Protein AF-0000000069368978 (afdb_homodimer)

pLDDT: mean 76.11, std 20.62, range [32.5, 97.75]

Sequence (232 aa):
MLWSPALLLAFLALASQKASSLDMRKISVTKQRGTSVVITCDLDLNVNYIHWYRYREGEALQRLLYYYIPTSAVTMDSGFNSRKYHASGNTATNCKVELKNLEESDSGVYYCAAWDMLWSPALLLAFLALASQKASSLDMRKISVTKQRGTSVVITCDLDLNVNYIHWYRYREGEALQRLLYYYIPTSAVTMDSGFNSRKYHASGNTATNCKVELKNLEESDSGVYYCAAWD

Foldseek 3Di:
DPPPPPPPPPPPVPPPPPPFPWPWDKDFDPDDAQAKDKFWAADPDFAQKKWKWFDDPPDDIDTQWMAGQVVRDIDGDPPHDCVAWPWDDNGNRGIMIMGGRDDPVNGGIMTMTGTD/DPPPPPPPPPPPVPPPPPPFPFPWDWDFDPDDAQAKDKFWAADPDFAQKKWKWFDDPPDDIDTQWMAGQVVRDIDGDPPHDCVAWPWDDNGNRGIMIMGGRDDPVNGGIMTMTGTD

Structure (mmCIF, N/CA/C/O backbone):
data_AF-0000000069368978-model_v1
#
loop_
_entity.id
_entity.type
_entity.pdbx_description
1 polymer 'Ig-like domain-containing protein'
#
loop_
_atom_site.group_PDB
_atom_site.id
_atom_site.type_symbol
_atom_site.label_atom_id
_atom_site.label_alt_id
_atom_site.label_comp_id
_atom_site.label_asym_id
_atom_site.label_entity_id
_atom_site.label_seq_id
_atom_site.pdbx_PDB_ins_code
_atom_site.Cartn_x
_atom_site.Cartn_y
_atom_site.Cartn_z
_atom_site.occupancy
_atom_site.B_iso_or_equiv
_atom_site.auth_seq_id
_atom_site.auth_comp_id
_atom_site.auth_asym_id
_atom_site.auth_atom_id
_atom_site.pdbx_PDB_model_num
ATOM 1 N N . MET A 1 1 ? 47.688 -35.688 -17.844 1 42.5 1 MET A N 1
ATOM 2 C CA . MET A 1 1 ? 47 -34.406 -17.891 1 42.5 1 MET A CA 1
ATOM 3 C C . MET A 1 1 ? 45.719 -34.438 -17.094 1 42.5 1 MET A C 1
ATOM 5 O O . MET A 1 1 ? 44.781 -35.188 -17.406 1 42.5 1 MET A O 1
ATOM 9 N N . LEU A 1 2 ? 45.844 -34.406 -15.711 1 44.06 2 LEU A N 1
ATOM 10 C CA . LEU A 1 2 ? 44.875 -34.438 -14.633 1 44.06 2 LEU A CA 1
ATOM 11 C C . LEU A 1 2 ? 43.844 -33.312 -14.789 1 44.06 2 LEU A C 1
ATOM 13 O O . LEU A 1 2 ? 44.219 -32.125 -14.805 1 44.06 2 LEU A O 1
ATOM 17 N N . TRP A 1 3 ? 42.90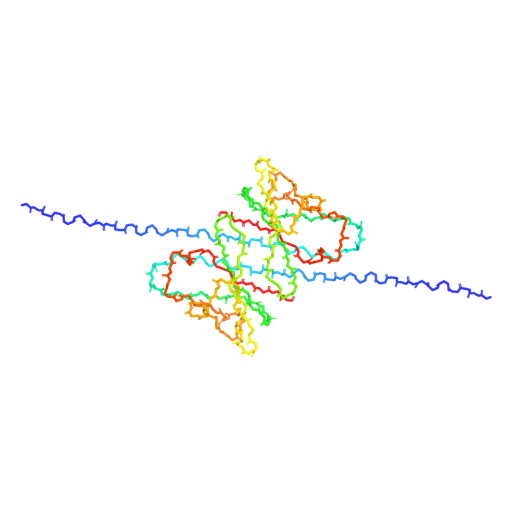6 -33.5 -15.688 1 48.31 3 TRP A N 1
ATOM 18 C CA . TRP A 1 3 ? 41.75 -32.625 -15.922 1 48.31 3 TRP A CA 1
ATOM 19 C C . TRP A 1 3 ? 41 -32.375 -14.625 1 48.31 3 TRP A C 1
ATOM 21 O O . TRP A 1 3 ? 40.406 -33.281 -14.062 1 48.31 3 TRP A O 1
ATOM 31 N N . SER A 1 4 ? 41.469 -31.531 -13.727 1 49.78 4 SER A N 1
ATOM 32 C CA . SER A 1 4 ? 40.781 -31.125 -12.516 1 49.78 4 SER A CA 1
ATOM 33 C C . SER A 1 4 ? 39.406 -30.516 -12.844 1 49.78 4 SER A C 1
ATOM 35 O O . SER A 1 4 ? 39.312 -29.578 -13.641 1 49.78 4 SER A O 1
ATOM 37 N N . PRO A 1 5 ? 38.344 -31.328 -12.82 1 48.56 5 PRO A N 1
ATOM 38 C CA . PRO A 1 5 ? 37.031 -30.703 -12.977 1 48.56 5 PRO A CA 1
ATOM 39 C C . PRO A 1 5 ? 36.812 -29.531 -12.016 1 48.56 5 PRO A C 1
ATOM 41 O O . PRO A 1 5 ? 37.062 -29.672 -10.805 1 48.56 5 PRO A O 1
ATOM 44 N N . ALA A 1 6 ? 37.156 -28.297 -12.469 1 48.81 6 ALA A N 1
ATOM 45 C CA . ALA A 1 6 ? 36.75 -27.094 -11.75 1 48.81 6 ALA A CA 1
ATOM 46 C C . ALA A 1 6 ? 35.281 -27.141 -11.336 1 48.81 6 ALA A C 1
ATOM 48 O O . ALA A 1 6 ? 34.406 -27.25 -12.188 1 48.81 6 ALA A O 1
ATOM 49 N N . LEU A 1 7 ? 35.062 -27.781 -10.211 1 41.12 7 LEU A N 1
ATOM 50 C CA . LEU A 1 7 ? 33.75 -27.672 -9.594 1 41.12 7 LEU A CA 1
ATOM 51 C C . LEU A 1 7 ? 33.281 -26.219 -9.547 1 41.12 7 LEU A C 1
ATOM 53 O O . LEU A 1 7 ? 33.906 -25.391 -8.859 1 41.12 7 LEU A O 1
ATOM 57 N N . LEU A 1 8 ? 32.812 -25.766 -10.695 1 44.31 8 LEU A N 1
ATOM 58 C CA . LEU A 1 8 ? 32.125 -24.484 -10.68 1 44.31 8 LEU A CA 1
ATOM 59 C C . LEU A 1 8 ? 31.078 -24.453 -9.578 1 44.31 8 LEU A C 1
ATOM 61 O O . LEU A 1 8 ? 30.062 -25.141 -9.656 1 44.31 8 LEU A O 1
ATOM 65 N N . LEU A 1 9 ? 31.5 -24.203 -8.344 1 38.84 9 LEU A N 1
ATOM 66 C CA . LEU A 1 9 ? 30.594 -23.906 -7.246 1 38.84 9 LEU A CA 1
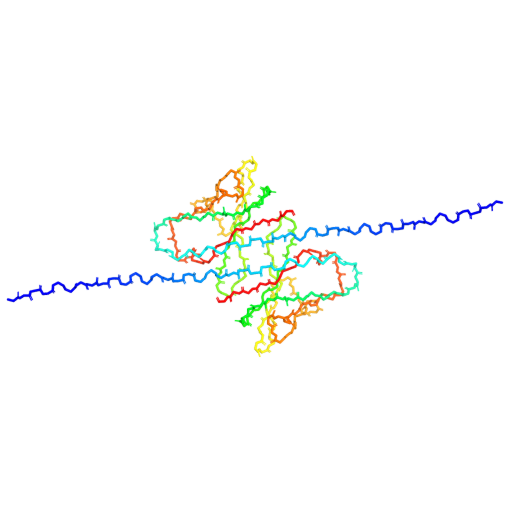ATOM 67 C C . LEU A 1 9 ? 29.656 -22.75 -7.613 1 38.84 9 LEU A C 1
ATOM 69 O O . LEU A 1 9 ? 30.125 -21.625 -7.812 1 38.84 9 LEU A O 1
ATOM 73 N N . ALA A 1 10 ? 28.625 -23.062 -8.359 1 41.59 10 ALA A N 1
ATOM 74 C CA . ALA A 1 10 ? 27.562 -22.078 -8.492 1 41.59 10 ALA A CA 1
ATOM 75 C C . ALA A 1 10 ? 27.109 -21.562 -7.129 1 41.59 10 ALA A C 1
ATOM 77 O O . ALA A 1 10 ? 26.578 -22.312 -6.312 1 41.59 10 ALA A O 1
ATOM 78 N N . PHE A 1 11 ? 27.859 -20.625 -6.547 1 36.97 11 PHE A N 1
ATOM 79 C CA . PHE A 1 11 ? 27.391 -19.859 -5.391 1 36.97 11 PHE A CA 1
ATOM 80 C C . PHE A 1 11 ? 26 -19.297 -5.633 1 36.97 11 PHE A C 1
ATOM 82 O O . PHE A 1 11 ? 25.812 -18.391 -6.445 1 36.97 11 PHE A O 1
ATOM 89 N N . LEU A 1 12 ? 25.016 -20.141 -5.59 1 33.34 12 LEU A N 1
ATOM 90 C CA . LEU A 1 12 ? 23.688 -19.562 -5.434 1 33.34 12 LEU A CA 1
ATOM 91 C C . LEU A 1 12 ? 23.656 -18.547 -4.289 1 33.34 12 LEU A C 1
ATOM 93 O O . LEU A 1 12 ? 23.828 -18.922 -3.127 1 33.34 12 LEU A O 1
ATOM 97 N N . ALA A 1 13 ? 24.266 -17.375 -4.547 1 36.19 13 ALA A N 1
ATOM 98 C CA . ALA A 1 13 ? 24.062 -16.266 -3.615 1 36.19 13 ALA A CA 1
ATOM 99 C C . ALA A 1 13 ? 22.641 -16.297 -3.045 1 36.19 13 ALA A C 1
ATOM 101 O O . ALA A 1 13 ? 21.672 -16.203 -3.791 1 36.19 13 ALA A O 1
ATOM 102 N N . LEU A 1 14 ? 22.359 -17.094 -2.041 1 36.34 14 LEU A N 1
ATOM 103 C CA . LEU A 1 14 ? 21.188 -16.859 -1.19 1 36.34 14 LEU A CA 1
ATOM 104 C C . LEU A 1 14 ? 20.922 -15.367 -1.03 1 36.34 14 LEU A C 1
ATOM 106 O O . LEU A 1 14 ? 21.672 -14.664 -0.359 1 36.34 14 LEU A O 1
ATOM 110 N N . ALA A 1 15 ? 20.5 -14.758 -2.111 1 35.25 15 ALA A N 1
ATOM 111 C CA . ALA A 1 15 ? 20.016 -13.398 -1.902 1 35.25 15 ALA A CA 1
ATOM 112 C C . ALA A 1 15 ? 19.281 -13.273 -0.569 1 35.25 15 ALA A C 1
ATOM 114 O O . ALA A 1 15 ? 18.328 -14.016 -0.307 1 35.25 15 ALA A O 1
ATOM 115 N N . SER A 1 16 ? 19.906 -13.078 0.509 1 33.94 16 SER A N 1
ATOM 116 C CA . SER A 1 16 ? 19.312 -12.57 1.741 1 33.94 16 SER A CA 1
ATOM 117 C C . SER A 1 16 ? 18.172 -11.586 1.445 1 33.94 16 SER A C 1
ATOM 119 O O . SER A 1 16 ? 18.422 -10.461 1.004 1 33.94 16 SER A O 1
ATOM 121 N N . GLN A 1 17 ? 17.094 -12.039 0.938 1 32.5 17 GLN A N 1
ATOM 122 C CA . GLN A 1 17 ? 15.969 -11.141 0.72 1 32.5 17 GLN A CA 1
ATOM 123 C C . GLN A 1 17 ? 15.625 -10.367 1.99 1 32.5 17 GLN A C 1
ATOM 125 O O . GLN A 1 17 ? 15.281 -10.969 3.014 1 32.5 17 GLN A O 1
ATOM 130 N N . LYS A 1 18 ? 16.328 -9.344 2.336 1 34.75 18 LYS A N 1
ATOM 131 C CA . LYS A 1 18 ? 15.836 -8.445 3.375 1 34.75 18 LYS A CA 1
ATOM 132 C C . LYS A 1 18 ? 14.328 -8.219 3.232 1 34.75 18 LYS A C 1
ATOM 134 O O . LYS A 1 18 ? 13.836 -7.977 2.131 1 34.75 18 LYS A O 1
ATOM 139 N N . ALA A 1 19 ? 13.555 -8.938 4.012 1 37.69 19 ALA A N 1
ATOM 140 C CA . ALA A 1 19 ? 12.125 -8.656 4.148 1 37.69 19 ALA A CA 1
ATOM 141 C C . ALA A 1 19 ? 11.867 -7.164 4.289 1 37.69 19 ALA A C 1
ATOM 143 O O . ALA A 1 19 ? 12.398 -6.516 5.195 1 37.69 19 ALA A O 1
ATOM 144 N N . SER A 1 20 ? 11.852 -6.473 3.205 1 43.5 20 SER A N 1
ATOM 145 C CA . SER A 1 20 ? 11.508 -5.055 3.312 1 43.5 20 SER A CA 1
ATOM 146 C C . SER A 1 20 ? 10.18 -4.859 4.039 1 43.5 20 SER A C 1
ATOM 148 O O . SER A 1 20 ? 9.188 -5.5 3.703 1 43.5 20 SER A O 1
ATOM 150 N N . SER A 1 21 ? 10.281 -4.73 5.336 1 45.28 21 SER A N 1
ATOM 151 C CA . SER A 1 21 ? 9.109 -4.496 6.176 1 45.28 21 SER A CA 1
ATOM 152 C C . SER A 1 21 ? 8.398 -3.203 5.789 1 45.28 21 SER A C 1
ATOM 154 O O . SER A 1 21 ? 9.039 -2.168 5.605 1 45.28 21 SER A O 1
ATOM 156 N N . LEU A 1 22 ? 7.422 -3.457 4.898 1 50.56 22 LEU A N 1
ATOM 157 C CA . LEU A 1 22 ? 6.492 -2.34 4.773 1 50.56 22 LEU A CA 1
ATOM 158 C C . LEU A 1 22 ? 5.812 -2.045 6.105 1 50.56 22 LEU A C 1
ATOM 160 O O . LEU A 1 22 ? 5.207 -2.934 6.707 1 50.56 22 LEU A O 1
ATOM 164 N N . ASP A 1 23 ? 6.367 -1.146 6.859 1 50.56 23 ASP A N 1
ATOM 165 C CA . ASP A 1 23 ? 5.652 -0.712 8.055 1 50.56 23 ASP A CA 1
ATOM 166 C C . ASP A 1 23 ? 4.645 0.383 7.727 1 50.56 23 ASP A C 1
ATOM 168 O O . ASP A 1 23 ? 4.996 1.402 7.129 1 50.56 23 ASP A O 1
ATOM 172 N N . MET A 1 24 ? 3.445 -0.179 7.441 1 54.34 24 MET A N 1
ATOM 173 C CA . MET A 1 24 ? 2.428 0.843 7.219 1 54.34 24 MET A CA 1
ATOM 174 C C . MET A 1 24 ? 1.726 1.207 8.523 1 54.34 24 MET A C 1
ATOM 176 O O . MET A 1 24 ? 1.348 0.326 9.297 1 54.34 24 MET A O 1
ATOM 180 N N . ARG A 1 25 ? 2.062 2.32 9.078 1 48.75 25 ARG A N 1
ATOM 181 C CA . ARG A 1 25 ? 1.314 2.801 10.234 1 48.75 25 ARG A CA 1
ATOM 182 C C . ARG A 1 25 ? 0.1 3.615 9.797 1 48.75 25 ARG A C 1
ATOM 184 O O . ARG A 1 25 ? 0.195 4.449 8.898 1 48.75 25 ARG A O 1
ATOM 191 N N . LYS A 1 26 ? -1.123 2.932 10.203 1 55.44 26 LYS A N 1
ATOM 192 C CA . LYS A 1 26 ? -2.443 3.479 9.906 1 55.44 26 LYS A CA 1
ATOM 193 C C . LYS A 1 26 ? -2.691 4.77 10.688 1 55.44 26 LYS A C 1
ATOM 195 O O . LYS A 1 26 ? -2.408 4.844 11.883 1 55.44 26 LYS A O 1
ATOM 200 N N . ILE A 1 27 ? -2.766 5.984 10.031 1 47.31 27 ILE A N 1
ATOM 201 C CA . ILE A 1 27 ? -3.334 7.156 10.695 1 47.31 27 ILE A CA 1
ATOM 202 C C . ILE A 1 27 ? -4.609 7.586 9.977 1 47.31 27 ILE A C 1
ATOM 204 O O . ILE A 1 27 ? -4.617 7.742 8.75 1 47.31 27 ILE A O 1
ATOM 208 N N . SER A 1 28 ? -5.781 7.344 10.586 1 51.84 28 SER A N 1
ATOM 209 C CA . SER A 1 28 ? -7.055 7.73 9.977 1 51.84 28 SER A CA 1
ATOM 210 C C . SER A 1 28 ? -7.324 9.219 10.164 1 51.84 28 SER A C 1
ATOM 212 O O . SER A 1 28 ? -6.973 9.797 11.195 1 51.84 28 SER A O 1
ATOM 214 N N . VAL A 1 29 ? -7.457 10.016 9.133 1 53.41 29 VAL A N 1
ATOM 215 C CA . VAL A 1 29 ? -7.809 11.43 9.164 1 53.41 29 VAL A CA 1
ATOM 216 C C . VAL A 1 29 ? -9.312 11.594 8.945 1 53.41 29 VAL A C 1
ATOM 218 O O . VAL A 1 29 ? -9.859 11.109 7.949 1 53.41 29 VAL A O 1
ATOM 221 N N . THR A 1 30 ? -10.195 11.617 9.906 1 54.06 30 THR A N 1
ATOM 222 C CA . THR A 1 30 ? -11.602 11.992 9.773 1 54.06 30 THR A CA 1
ATOM 223 C C . THR A 1 30 ? -11.82 13.43 10.234 1 54.06 30 THR A C 1
ATOM 225 O O . THR A 1 30 ? -11.797 13.711 11.438 1 54.06 30 THR A O 1
ATOM 228 N N . LYS A 1 31 ? -11.109 14.43 9.727 1 60.09 31 LYS A N 1
ATOM 229 C CA . LYS A 1 31 ? -11.383 15.727 10.344 1 60.09 31 LYS A CA 1
ATOM 230 C C . LYS A 1 31 ? -12.344 16.547 9.492 1 60.09 31 LYS A C 1
ATOM 232 O O . LYS A 1 31 ? -12.641 16.172 8.352 1 60.09 31 LYS A O 1
ATOM 237 N N . GLN A 1 32 ? -12.789 17.625 10.148 1 64.5 32 GLN A N 1
ATOM 238 C CA . GLN A 1 32 ? -13.766 18.625 9.719 1 64.5 32 GLN A CA 1
ATOM 239 C C . GLN A 1 32 ? -13.242 19.438 8.539 1 64.5 32 GLN A C 1
ATOM 241 O O . GLN A 1 32 ? -12.047 19.719 8.453 1 64.5 32 GLN A O 1
ATOM 246 N N . ARG A 1 33 ? -14.086 19.719 7.512 1 72.88 33 ARG A N 1
ATOM 247 C CA . ARG A 1 33 ? -13.812 20.531 6.336 1 72.88 33 ARG A CA 1
ATOM 248 C C . ARG A 1 33 ? -13.172 21.859 6.73 1 72.88 33 ARG A C 1
ATOM 250 O O . ARG A 1 33 ? -13.562 22.469 7.73 1 72.88 33 ARG A O 1
ATOM 257 N N . GLY A 1 34 ? -12.219 22.438 6.02 1 74.88 34 GLY A N 1
ATOM 258 C CA . GLY A 1 34 ? -11.625 23.766 6.172 1 74.88 34 GLY A CA 1
ATOM 259 C C . GLY A 1 34 ? -10.469 23.797 7.156 1 74.88 34 GLY A C 1
ATOM 260 O O . GLY A 1 34 ? -9.75 24.781 7.25 1 74.88 34 GLY A O 1
ATOM 261 N N . THR A 1 35 ? -10.258 22.719 7.785 1 82.62 35 THR A N 1
ATOM 262 C CA . THR A 1 35 ? -9.172 22.656 8.75 1 82.62 35 THR A CA 1
ATOM 263 C C . THR A 1 35 ? -7.965 21.922 8.156 1 82.62 35 THR A C 1
ATOM 265 O O . THR A 1 35 ? -8.016 21.438 7.023 1 82.62 35 THR A O 1
ATOM 268 N N . SER A 1 36 ? -6.832 22.156 8.836 1 86.38 36 SER A N 1
ATOM 269 C CA . SER A 1 36 ? -5.617 21.438 8.461 1 86.38 36 SER A CA 1
ATOM 270 C C . SER A 1 36 ? -5.262 20.391 9.5 1 86.38 36 SER A C 1
ATOM 272 O O . SER A 1 36 ? -5.582 20.531 10.68 1 86.38 36 SER A O 1
ATOM 274 N N . VAL A 1 37 ? -4.656 19.344 8.938 1 86.94 37 VAL A N 1
ATOM 275 C CA . VAL A 1 37 ? -4.227 18.297 9.852 1 86.94 37 VAL A CA 1
ATOM 276 C C . VAL A 1 37 ? -2.789 17.891 9.531 1 86.94 37 VAL A C 1
ATOM 278 O O . VAL A 1 37 ? -2.346 18 8.383 1 86.94 37 VAL A O 1
ATOM 281 N N . VAL A 1 38 ? -2.111 17.469 10.594 1 86.69 38 VAL A N 1
ATOM 282 C CA . VAL A 1 38 ? -0.753 16.969 10.445 1 86.69 38 VAL A CA 1
ATOM 283 C C . VAL A 1 38 ? -0.698 15.5 10.891 1 86.69 38 VAL A C 1
ATOM 285 O O . VAL A 1 38 ? -1.2 15.148 11.961 1 86.69 38 VAL A O 1
ATOM 288 N N . ILE A 1 39 ? -0.164 14.703 10.016 1 84.5 39 ILE A N 1
ATOM 289 C CA . ILE A 1 39 ? 0.02 13.281 10.297 1 84.5 39 ILE A CA 1
ATOM 290 C C . ILE A 1 39 ? 1.508 12.969 10.43 1 84.5 39 ILE A C 1
ATOM 292 O O . ILE A 1 39 ? 2.305 13.32 9.562 1 84.5 39 ILE A O 1
ATOM 296 N N . THR A 1 40 ? 1.911 12.32 11.484 1 83.5 40 THR A N 1
ATOM 297 C CA . THR A 1 40 ? 3.318 12.039 11.75 1 83.5 40 THR A CA 1
ATOM 298 C C . THR A 1 40 ? 3.637 10.57 11.477 1 83.5 40 THR A C 1
ATOM 300 O O . THR A 1 40 ? 2.834 9.688 11.781 1 83.5 40 THR A O 1
ATOM 303 N N . CYS A 1 41 ? 4.762 10.453 10.812 1 79.25 41 CYS A N 1
ATOM 304 C CA . CYS A 1 41 ? 5.293 9.125 10.547 1 79.25 41 CYS A CA 1
ATOM 305 C C . CYS A 1 41 ? 6.293 8.711 11.625 1 79.25 41 CYS A C 1
ATOM 307 O O . CYS A 1 41 ? 7.176 9.492 11.984 1 79.25 41 CYS A O 1
ATOM 309 N N . ASP A 1 42 ? 6.113 7.586 12.18 1 75.5 42 ASP A N 1
ATOM 310 C CA . ASP A 1 42 ? 7.043 7.062 13.172 1 75.5 42 ASP A CA 1
ATOM 311 C C . ASP A 1 42 ? 7.59 5.703 12.75 1 75.5 42 ASP A C 1
ATOM 313 O O . ASP A 1 42 ? 7.113 4.664 13.211 1 75.5 42 ASP A O 1
ATOM 317 N N . LEU A 1 43 ? 8.422 5.832 11.758 1 74.81 43 LEU A N 1
ATOM 318 C CA . LEU A 1 43 ? 9.078 4.602 11.336 1 74.81 43 LEU A CA 1
ATOM 319 C C . LEU A 1 43 ? 10.5 4.527 11.898 1 74.81 43 LEU A C 1
ATOM 321 O O . LEU A 1 43 ? 11.273 5.477 11.773 1 74.81 43 LEU A O 1
ATOM 325 N N . ASP A 1 44 ? 10.742 3.557 12.664 1 74.75 44 ASP A N 1
ATOM 326 C CA . ASP A 1 44 ? 12.078 3.361 13.219 1 74.75 44 ASP A CA 1
ATOM 327 C C . ASP A 1 44 ? 12.992 2.645 12.219 1 74.75 44 ASP A C 1
ATOM 329 O O . ASP A 1 44 ? 13.43 1.521 12.469 1 74.75 44 ASP A O 1
ATOM 333 N N . LEU A 1 45 ? 13.141 3.211 11.047 1 74.06 45 LEU A N 1
ATOM 334 C CA . LEU A 1 45 ? 13.977 2.693 9.969 1 74.06 45 LEU A CA 1
ATOM 335 C C . LEU A 1 45 ? 14.906 3.775 9.438 1 74.06 45 LEU A C 1
ATOM 337 O O . LEU A 1 45 ? 14.586 4.965 9.492 1 74.06 45 LEU A O 1
ATOM 341 N N . ASN A 1 46 ? 16.125 3.361 9.195 1 79.44 46 ASN A N 1
ATOM 342 C CA . ASN A 1 46 ? 17.031 4.246 8.477 1 79.44 46 ASN A CA 1
ATOM 343 C C . ASN A 1 46 ? 16.812 4.172 6.965 1 79.44 46 ASN A C 1
ATOM 345 O O . ASN A 1 46 ? 17.375 3.303 6.293 1 79.44 46 ASN A O 1
ATOM 349 N N . VAL A 1 47 ? 15.945 4.922 6.418 1 82.81 47 VAL A N 1
ATOM 350 C CA . VAL A 1 47 ? 15.555 4.906 5.016 1 82.81 47 VAL A CA 1
ATOM 351 C C . VAL A 1 47 ? 15.672 6.312 4.43 1 82.81 47 VAL A C 1
ATOM 353 O O . VAL A 1 47 ? 15.68 7.301 5.172 1 82.81 47 VAL A O 1
ATOM 356 N N . ASN A 1 48 ? 15.836 6.387 3.158 1 88.69 48 ASN A N 1
ATOM 357 C CA . ASN A 1 48 ? 15.977 7.672 2.48 1 88.69 48 ASN A CA 1
ATOM 358 C C . ASN A 1 48 ? 14.633 8.188 1.974 1 88.69 48 ASN A C 1
ATOM 360 O O . ASN A 1 48 ? 14.461 9.383 1.754 1 88.69 48 ASN A O 1
ATOM 364 N N . TYR A 1 49 ? 13.711 7.195 1.748 1 89.56 49 TYR A N 1
ATOM 365 C CA . TYR A 1 49 ? 12.43 7.578 1.154 1 89.56 49 TYR A CA 1
ATOM 366 C C . TYR A 1 49 ? 11.273 7.227 2.078 1 89.56 49 TYR A C 1
ATOM 368 O O . TYR A 1 49 ? 11.266 6.156 2.695 1 89.56 49 TYR A O 1
ATOM 376 N N . ILE A 1 50 ? 10.375 8.188 2.17 1 88.5 50 ILE A N 1
ATOM 377 C CA . ILE A 1 50 ? 9.078 7.914 2.781 1 88.5 50 ILE A CA 1
ATOM 378 C C . ILE A 1 50 ? 7.973 8.086 1.745 1 88.5 50 ILE A C 1
ATOM 380 O O . ILE A 1 50 ? 7.941 9.086 1.022 1 88.5 50 ILE A O 1
ATOM 384 N N . HIS A 1 51 ? 7.129 7.113 1.682 1 90.38 51 HIS A N 1
ATOM 385 C CA . HIS A 1 51 ? 5.969 7.16 0.799 1 90.38 51 HIS A CA 1
ATOM 386 C C . HIS A 1 51 ? 4.68 7.328 1.595 1 90.38 51 HIS A C 1
ATOM 388 O O . HIS A 1 51 ? 4.453 6.617 2.576 1 90.38 51 HIS A O 1
ATOM 394 N N . TRP A 1 52 ? 3.898 8.336 1.182 1 90.81 52 TRP A N 1
ATOM 395 C CA . TRP A 1 52 ? 2.619 8.57 1.844 1 90.81 52 TRP A CA 1
ATOM 396 C C . TRP A 1 52 ? 1.462 8.062 0.989 1 90.81 52 TRP A C 1
ATOM 398 O O . TRP A 1 52 ? 1.363 8.398 -0.193 1 90.81 52 TRP A O 1
ATOM 408 N N . TYR A 1 53 ? 0.627 7.246 1.69 1 91.12 53 TYR A N 1
ATOM 409 C CA . TYR A 1 53 ? -0.499 6.625 1.002 1 91.12 53 TYR A CA 1
ATOM 410 C C . TYR A 1 53 ? -1.818 7 1.664 1 91.12 53 TYR A C 1
ATOM 412 O O . TYR A 1 53 ? -1.853 7.324 2.854 1 91.12 53 TYR A O 1
ATOM 420 N N . ARG A 1 54 ? -2.807 6.949 0.846 1 90.25 54 ARG A N 1
ATOM 421 C CA . ARG A 1 54 ? -4.176 7.066 1.336 1 90.25 54 ARG A CA 1
ATOM 422 C C . ARG A 1 54 ? -5.008 5.852 0.942 1 90.25 54 ARG A C 1
ATOM 424 O O . ARG A 1 54 ? -4.902 5.359 -0.183 1 90.25 54 ARG A O 1
ATOM 431 N N . TYR A 1 55 ? -5.75 5.395 1.932 1 86.75 55 TYR A N 1
ATOM 432 C CA . TYR A 1 55 ? -6.676 4.297 1.668 1 86.75 55 TYR A CA 1
ATOM 433 C C . TYR A 1 55 ? -8.117 4.742 1.874 1 86.75 55 TYR A C 1
ATOM 435 O O . TYR A 1 55 ? -8.438 5.383 2.877 1 86.75 55 TYR A O 1
ATOM 443 N N . ARG A 1 56 ? -8.922 4.461 0.877 1 86.31 56 ARG A N 1
ATOM 444 C CA . ARG A 1 56 ? -10.375 4.555 0.986 1 86.31 56 ARG A CA 1
ATOM 445 C C . ARG A 1 56 ? -11.023 3.191 0.779 1 86.31 56 ARG A C 1
ATOM 447 O O . ARG A 1 56 ? -10.594 2.41 -0.07 1 86.31 56 ARG A O 1
ATOM 454 N N . GLU A 1 57 ? -12.047 3.002 1.512 1 81.5 57 GLU A N 1
ATOM 455 C CA . GLU A 1 57 ? -12.727 1.711 1.44 1 81.5 57 GLU A CA 1
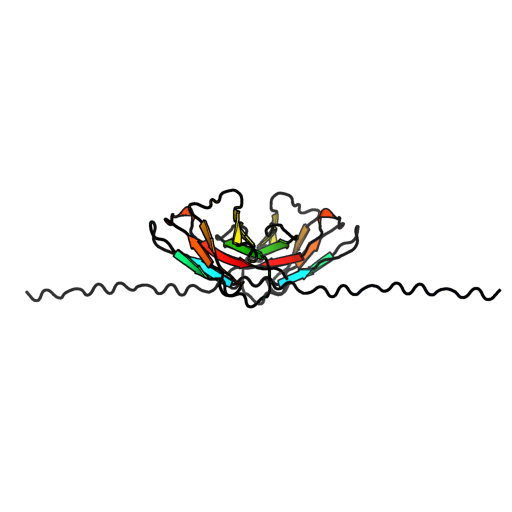ATOM 456 C C . GLU A 1 57 ? -13.062 1.344 -0.001 1 81.5 57 GLU A C 1
ATOM 458 O O . GLU A 1 57 ? -13.586 2.172 -0.753 1 81.5 57 GLU A O 1
ATOM 463 N N . GLY A 1 58 ? -12.664 0.119 -0.368 1 81.69 58 GLY A N 1
ATOM 464 C CA . GLY A 1 58 ? -12.977 -0.392 -1.692 1 81.69 58 GLY A CA 1
ATOM 465 C C . GLY A 1 58 ? -11.953 -0.006 -2.742 1 81.69 58 GLY A C 1
ATOM 466 O O . GLY A 1 58 ? -12 -0.499 -3.871 1 81.69 58 GLY A O 1
ATOM 467 N N . GLU A 1 59 ? -11.055 0.856 -2.412 1 89.62 59 GLU A N 1
ATOM 468 C CA . GLU A 1 59 ? -10.055 1.322 -3.371 1 89.62 59 GLU A CA 1
ATOM 469 C C . GLU A 1 59 ? -8.672 0.772 -3.039 1 89.62 59 GLU A C 1
ATOM 471 O O . GLU A 1 59 ? -8.43 0.328 -1.915 1 89.62 59 GLU A O 1
ATOM 476 N N . ALA A 1 60 ? -7.938 0.815 -4.051 1 92.5 60 ALA A N 1
ATOM 477 C CA . ALA A 1 60 ? -6.539 0.457 -3.826 1 92.5 60 ALA A CA 1
ATOM 478 C C . ALA A 1 60 ? -5.797 1.578 -3.105 1 92.5 60 ALA A C 1
ATOM 480 O O . ALA A 1 60 ? -6.219 2.736 -3.145 1 92.5 60 ALA A O 1
ATOM 481 N N . LEU A 1 61 ? -4.727 1.212 -2.432 1 90.5 61 LEU A N 1
ATOM 482 C CA . LEU A 1 61 ? -3.855 2.225 -1.848 1 90.5 61 LEU A CA 1
ATOM 483 C C . LEU A 1 61 ? -3.367 3.201 -2.914 1 90.5 61 LEU A C 1
ATOM 485 O O . LEU A 1 61 ? -2.906 2.783 -3.979 1 90.5 61 LEU A O 1
ATOM 489 N N . GLN A 1 62 ? -3.549 4.434 -2.588 1 93.06 62 GLN A N 1
ATOM 490 C CA . GLN A 1 62 ? -3.102 5.488 -3.49 1 93.06 62 GLN A CA 1
ATOM 491 C C . GLN A 1 62 ? -1.939 6.273 -2.885 1 93.06 62 GLN A C 1
ATOM 493 O O . GLN A 1 62 ? -2.035 6.766 -1.758 1 93.06 62 GLN A O 1
ATOM 498 N N . ARG A 1 63 ? -0.922 6.328 -3.627 1 94.88 63 ARG A N 1
ATOM 499 C CA . ARG A 1 63 ? 0.166 7.164 -3.125 1 94.88 63 ARG A CA 1
ATOM 500 C C . ARG A 1 63 ? -0.108 8.641 -3.389 1 94.88 63 ARG A C 1
ATOM 502 O O . ARG A 1 63 ? -0.485 9.016 -4.5 1 94.88 63 ARG A O 1
ATOM 509 N N . LEU A 1 64 ? 0.065 9.469 -2.418 1 95.56 64 LEU A N 1
ATOM 510 C CA . LEU A 1 64 ? -0.04 10.922 -2.559 1 95.56 64 LEU A CA 1
ATOM 511 C C . LEU A 1 64 ? 1.271 11.516 -3.062 1 95.56 64 LEU A C 1
ATOM 513 O O . LEU A 1 64 ? 1.283 12.258 -4.047 1 95.56 64 LEU A O 1
ATOM 517 N N . LEU A 1 65 ? 2.322 11.117 -2.416 1 96.56 65 LEU A N 1
ATOM 518 C CA . LEU A 1 65 ? 3.648 11.68 -2.633 1 96.56 65 LEU A CA 1
ATOM 519 C C . LEU A 1 65 ? 4.727 10.781 -2.039 1 96.56 65 LEU A C 1
ATOM 521 O O . LEU A 1 65 ? 4.426 9.867 -1.273 1 96.56 65 LEU A O 1
ATOM 525 N N . TYR A 1 66 ? 5.887 10.969 -2.473 1 94.56 66 TYR A N 1
ATOM 526 C CA . TYR A 1 66 ? 7.02 10.414 -1.738 1 94.56 66 TYR A CA 1
ATOM 527 C C . TYR A 1 66 ? 8.062 11.492 -1.448 1 94.56 66 TYR A C 1
ATOM 529 O O . TYR A 1 66 ? 8.133 12.5 -2.152 1 94.56 66 TYR A O 1
ATOM 537 N N . TYR A 1 67 ? 8.664 11.32 -0.309 1 94.12 67 TYR A N 1
ATOM 538 C CA . TYR A 1 67 ? 9.547 12.297 0.328 1 94.12 67 TYR A CA 1
ATOM 539 C C . TYR A 1 67 ? 10.961 11.75 0.448 1 94.12 67 TYR A C 1
ATOM 541 O O . TYR A 1 67 ? 11.18 10.68 1.019 1 94.12 67 TYR A O 1
ATOM 549 N N . TYR A 1 68 ? 11.922 12.5 -0.183 1 95.81 68 TYR A N 1
ATOM 550 C CA . TYR A 1 68 ? 13.336 12.156 -0.094 1 95.81 68 TYR A CA 1
ATOM 551 C C . TYR A 1 68 ? 14.008 12.906 1.053 1 95.81 68 TYR A C 1
ATOM 553 O O . TYR A 1 68 ? 14.289 14.102 0.943 1 95.81 68 TYR A O 1
ATOM 561 N N . ILE A 1 69 ? 14.344 1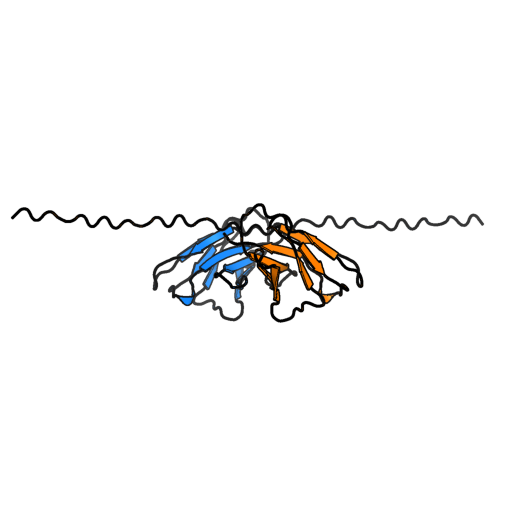2.242 2.107 1 93.12 69 ILE A N 1
ATOM 562 C CA . ILE A 1 69 ? 14.727 12.805 3.4 1 93.12 69 ILE A CA 1
ATOM 563 C C . ILE A 1 69 ? 16.031 13.578 3.266 1 93.12 69 ILE A C 1
ATOM 565 O O . ILE A 1 69 ? 16.141 14.727 3.717 1 93.12 69 ILE A O 1
ATOM 569 N N . PRO A 1 70 ? 17.062 13.039 2.621 1 94.56 70 PRO A N 1
ATOM 570 C CA . PRO A 1 70 ? 18.375 13.703 2.607 1 94.56 70 PRO A CA 1
ATOM 571 C C . PRO A 1 70 ? 18.312 15.109 2.023 1 94.56 70 PRO A C 1
ATOM 573 O O . PRO A 1 70 ? 19.047 16 2.482 1 94.56 70 PRO A O 1
ATOM 576 N N . THR A 1 71 ? 17.469 15.422 1.015 1 96.12 71 THR A N 1
ATOM 577 C CA . THR A 1 71 ? 17.422 16.734 0.379 1 96.12 71 THR A CA 1
ATOM 578 C C . THR A 1 71 ? 16.094 17.422 0.664 1 96.12 71 THR A C 1
ATOM 580 O O . THR A 1 71 ? 15.852 18.531 0.171 1 96.12 71 THR A O 1
ATOM 583 N N . SER A 1 72 ? 15.195 16.75 1.341 1 95.56 72 SER A N 1
ATOM 584 C CA . SER A 1 72 ? 13.867 17.266 1.64 1 95.56 72 SER A CA 1
ATOM 585 C C . SER A 1 72 ? 13.07 17.531 0.363 1 95.56 72 SER A C 1
ATOM 587 O O . SER A 1 72 ? 12.336 18.5 0.272 1 95.56 72 SER A O 1
ATOM 589 N N . ALA A 1 73 ? 13.312 16.703 -0.652 1 96.62 73 ALA A N 1
ATOM 590 C CA . ALA A 1 73 ? 12.602 16.828 -1.923 1 96.62 73 ALA A CA 1
ATOM 591 C C . ALA A 1 73 ? 11.273 16.062 -1.885 1 96.62 73 ALA A C 1
ATOM 593 O O . ALA A 1 73 ? 11.211 14.938 -1.392 1 96.62 73 ALA A O 1
ATOM 594 N N . VAL A 1 74 ? 10.211 16.719 -2.398 1 97.12 74 VAL A N 1
ATOM 595 C CA . VAL A 1 74 ? 8.883 16.109 -2.451 1 97.12 74 VAL A CA 1
ATOM 596 C C . VAL A 1 74 ? 8.477 15.875 -3.904 1 97.12 74 VAL A C 1
ATOM 598 O O . VAL A 1 74 ? 8.633 16.766 -4.75 1 97.12 74 VAL A O 1
ATOM 601 N N . THR A 1 75 ? 8.055 14.688 -4.215 1 97.19 75 THR A N 1
ATOM 602 C CA . THR A 1 75 ? 7.457 14.383 -5.508 1 97.19 75 THR A CA 1
ATOM 603 C C . THR A 1 75 ? 5.988 13.992 -5.352 1 97.19 75 THR A C 1
ATOM 605 O O . THR A 1 75 ? 5.668 13.016 -4.676 1 97.19 75 THR A O 1
ATOM 608 N N . MET A 1 76 ? 5.137 14.758 -6.035 1 97.75 76 MET A N 1
ATOM 609 C CA . MET A 1 76 ? 3.699 14.516 -5.961 1 97.75 76 MET A CA 1
ATOM 610 C C . MET A 1 76 ? 3.262 13.516 -7.023 1 97.75 76 MET A C 1
ATOM 612 O O . MET A 1 76 ? 3.746 13.547 -8.156 1 97.75 76 MET A O 1
ATOM 616 N N . ASP A 1 77 ? 2.361 12.609 -6.629 1 96.69 77 ASP A N 1
ATOM 617 C CA . ASP A 1 77 ? 1.766 11.742 -7.641 1 96.69 77 ASP A CA 1
ATOM 618 C C . ASP A 1 77 ? 0.594 12.43 -8.336 1 96.69 77 ASP A C 1
ATOM 620 O O . ASP A 1 77 ? 0.086 13.445 -7.852 1 96.69 77 ASP A O 1
ATOM 624 N N . SER A 1 78 ? 0.212 11.812 -9.477 1 94 78 SER A N 1
ATOM 625 C CA . SER A 1 78 ? -0.879 12.391 -10.25 1 94 78 SER A CA 1
ATOM 626 C C . SER A 1 78 ? -2.148 12.516 -9.414 1 94 78 SER A C 1
ATOM 628 O O . SER A 1 78 ? -2.477 11.617 -8.641 1 94 78 SER A O 1
ATOM 630 N N . GLY A 1 79 ? -2.828 13.648 -9.516 1 93.75 79 GLY A N 1
ATOM 631 C CA . GLY A 1 79 ? -4.082 13.867 -8.812 1 93.75 79 GLY A CA 1
ATOM 632 C C . GLY A 1 79 ? -3.912 14.609 -7.504 1 93.75 79 GLY A C 1
ATOM 633 O O . GLY A 1 79 ? -4.895 15.008 -6.875 1 93.75 79 GLY A O 1
ATOM 634 N N . PHE A 1 80 ? -2.623 14.781 -7.172 1 96.06 80 PHE A N 1
ATOM 635 C CA . PHE A 1 80 ? -2.336 15.484 -5.93 1 96.06 80 PHE A CA 1
ATOM 636 C C . PHE A 1 80 ? -1.409 16.672 -6.18 1 96.06 80 PHE A C 1
ATOM 638 O O . PHE A 1 80 ? -0.718 16.719 -7.199 1 96.06 80 PHE A O 1
ATOM 645 N N . ASN A 1 81 ? -1.515 17.609 -5.203 1 95.25 81 ASN A N 1
ATOM 646 C CA . ASN A 1 81 ? -0.674 18.781 -5.406 1 95.25 81 ASN A CA 1
ATOM 647 C C . ASN A 1 81 ? -0.104 19.297 -4.09 1 95.25 81 ASN A C 1
ATOM 649 O O . ASN A 1 81 ? -0.636 19 -3.018 1 95.25 81 ASN A O 1
ATOM 653 N N . SER A 1 82 ? 0.966 20.078 -4.309 1 94.44 82 SER A N 1
ATOM 654 C CA . SER A 1 82 ? 1.748 20.5 -3.15 1 94.44 82 SER A CA 1
ATOM 655 C C . SER A 1 82 ? 1.066 21.641 -2.41 1 94.44 82 SER A C 1
ATOM 657 O O . SER A 1 82 ? 1.497 22.031 -1.321 1 94.44 82 SER A O 1
ATOM 659 N N . ARG A 1 83 ? 0.054 22.281 -2.969 1 93.12 83 ARG A N 1
ATOM 660 C CA . ARG A 1 83 ? -0.67 23.312 -2.248 1 93.12 83 ARG A CA 1
ATOM 661 C C . ARG A 1 83 ? -1.483 22.734 -1.101 1 93.12 83 ARG A C 1
ATOM 663 O O . ARG A 1 83 ? -1.68 23.375 -0.072 1 93.12 83 ARG A O 1
ATOM 670 N N . LYS A 1 84 ? -1.913 21.594 -1.326 1 94.62 84 LYS A N 1
ATOM 671 C CA . LYS A 1 84 ? -2.789 20.938 -0.354 1 94.62 84 LYS A CA 1
ATOM 672 C C . LYS A 1 84 ? -2.004 19.984 0.542 1 94.62 84 LYS A C 1
ATOM 674 O O . LYS A 1 84 ? -2.236 19.938 1.751 1 94.62 84 LYS A O 1
ATOM 679 N N . TYR A 1 85 ? -1.084 19.203 -0.104 1 95.25 85 TYR A N 1
ATOM 680 C CA . TYR A 1 85 ? -0.332 18.188 0.621 1 95.25 85 TYR A CA 1
ATOM 681 C C . TYR A 1 85 ? 1.138 18.578 0.738 1 95.25 85 TYR A C 1
ATOM 683 O O . TYR A 1 85 ? 1.812 18.797 -0.272 1 95.25 85 TYR A O 1
ATOM 691 N N . HIS A 1 86 ? 1.611 18.594 2.057 1 95.06 86 HIS A N 1
ATOM 692 C CA . HIS A 1 86 ? 2.977 19.016 2.326 1 95.06 86 HIS A CA 1
ATOM 693 C C . HIS A 1 86 ? 3.705 18.031 3.223 1 95.06 86 HIS A C 1
ATOM 695 O O . HIS A 1 86 ? 3.264 17.75 4.34 1 95.06 86 HIS A O 1
ATOM 701 N N . ALA A 1 87 ? 4.777 17.5 2.65 1 95 87 ALA A N 1
ATOM 702 C CA . ALA A 1 87 ? 5.582 16.609 3.477 1 95 87 ALA A CA 1
ATOM 703 C C . ALA A 1 87 ? 6.84 17.312 3.982 1 95 87 ALA A C 1
ATOM 705 O O . ALA A 1 87 ? 7.406 18.156 3.289 1 95 87 ALA A O 1
ATOM 706 N N . SER A 1 88 ? 7.148 17.062 5.184 1 93.94 88 SER A N 1
ATOM 707 C CA . SER A 1 88 ? 8.352 17.609 5.793 1 93.94 88 SER A CA 1
ATOM 708 C C . SER A 1 88 ? 8.914 16.672 6.863 1 93.94 88 SER A C 1
ATOM 710 O O . SER A 1 88 ? 8.227 15.75 7.301 1 93.94 88 SER A O 1
ATOM 712 N N . GLY A 1 89 ? 10.227 16.875 7.219 1 92.12 89 GLY A N 1
ATOM 713 C CA . GLY A 1 89 ? 10.906 16.094 8.242 1 92.12 89 GLY A CA 1
ATOM 714 C C . GLY A 1 89 ? 12.375 15.883 7.953 1 92.12 89 GLY A C 1
ATOM 715 O O . GLY A 1 89 ? 12.844 16.141 6.836 1 92.12 89 GLY A O 1
ATOM 716 N N . ASN A 1 90 ? 13 15.406 9 1 89.19 90 ASN A N 1
ATOM 717 C CA . ASN A 1 90 ? 14.438 15.25 8.859 1 89.19 90 ASN A CA 1
ATOM 718 C C . ASN A 1 90 ? 14.859 13.789 8.961 1 89.19 90 ASN A C 1
ATOM 720 O O . ASN A 1 90 ? 15.961 13.422 8.531 1 89.19 90 ASN A O 1
ATOM 724 N N . THR A 1 91 ? 14.008 13 9.578 1 83.81 91 THR A N 1
ATOM 725 C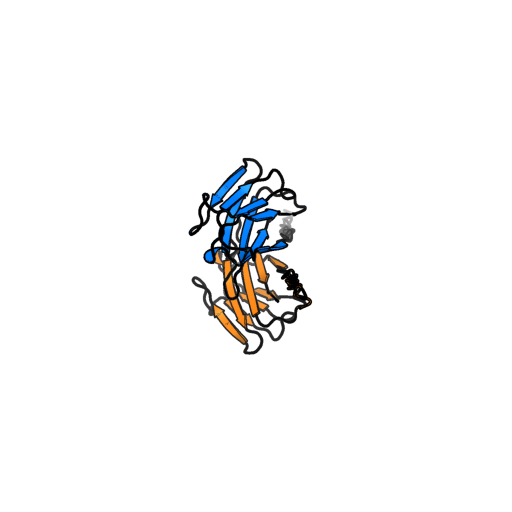 CA . THR A 1 91 ? 14.234 11.562 9.688 1 83.81 91 THR A CA 1
ATOM 726 C C . THR A 1 91 ? 12.93 10.789 9.492 1 83.81 91 THR A C 1
ATOM 728 O O . THR A 1 91 ? 11.844 11.383 9.508 1 83.81 91 THR A O 1
ATOM 731 N N . ALA A 1 92 ? 13.094 9.477 9.297 1 78.56 92 ALA A N 1
ATOM 732 C CA . ALA A 1 92 ? 11.914 8.641 9.117 1 78.56 92 ALA A CA 1
ATOM 733 C C . ALA A 1 92 ? 11.055 8.617 10.383 1 78.56 92 ALA A C 1
ATOM 735 O O . ALA A 1 92 ? 9.859 8.32 10.32 1 78.56 92 ALA A O 1
ATOM 736 N N . THR A 1 93 ? 11.68 8.93 11.555 1 79.19 93 THR A N 1
ATOM 737 C CA . THR A 1 93 ? 10.938 8.922 12.812 1 79.19 93 THR A CA 1
ATOM 738 C C . THR A 1 93 ? 10.305 10.289 13.078 1 79.19 93 THR A C 1
ATOM 740 O O . THR A 1 93 ? 9.578 10.461 14.055 1 79.19 93 THR A O 1
ATOM 743 N N . ASN A 1 94 ? 10.586 11.258 12.203 1 82.25 94 ASN A N 1
ATOM 744 C CA . ASN A 1 94 ? 10.055 12.602 12.414 1 82.25 94 ASN A CA 1
ATOM 745 C C . ASN A 1 94 ? 9.477 13.188 11.125 1 82.25 94 ASN A C 1
ATOM 747 O O . ASN A 1 94 ? 9.453 14.406 10.953 1 82.25 94 ASN A O 1
ATOM 751 N N . CYS A 1 95 ? 9.148 12.352 10.242 1 87.94 95 CYS A N 1
ATOM 752 C CA . CYS A 1 95 ? 8.523 12.844 9.016 1 87.94 95 CYS A CA 1
ATOM 753 C C . CYS A 1 95 ? 7.023 13.016 9.211 1 87.94 95 CYS A C 1
ATOM 755 O O . CYS A 1 95 ? 6.406 12.289 9.992 1 87.94 95 CYS A O 1
ATOM 757 N N . LYS A 1 96 ? 6.488 14.008 8.539 1 89.31 96 LYS A N 1
ATOM 758 C CA . LYS A 1 96 ? 5.059 14.297 8.633 1 89.31 96 LYS A CA 1
ATOM 759 C C . LYS A 1 96 ? 4.496 14.742 7.289 1 89.31 96 LYS A C 1
ATOM 761 O O . LYS A 1 96 ? 5.242 15.18 6.414 1 89.31 96 LYS A O 1
ATOM 766 N N . VAL A 1 97 ? 3.211 14.625 7.18 1 91.5 97 VAL A N 1
ATOM 767 C CA . VAL A 1 97 ? 2.492 15.203 6.047 1 91.5 97 VAL A CA 1
ATOM 768 C C . VAL A 1 97 ? 1.355 16.094 6.555 1 91.5 97 VAL A C 1
ATOM 770 O O . VAL A 1 97 ? 0.671 15.742 7.52 1 91.5 97 VAL A O 1
ATOM 773 N N . GLU A 1 98 ? 1.327 17.234 6 1 91.38 98 GLU A N 1
ATOM 774 C CA . GLU A 1 98 ? 0.256 18.172 6.309 1 91.38 98 GLU A CA 1
ATOM 775 C C . GLU A 1 98 ? -0.765 18.25 5.18 1 91.38 98 GLU A C 1
ATOM 777 O O . GLU A 1 98 ? -0.396 18.375 4.008 1 91.38 98 GLU A O 1
ATOM 782 N N . LEU A 1 99 ? -2 18.094 5.555 1 92.31 99 LEU A N 1
ATOM 783 C CA . LEU A 1 99 ? -3.117 18.312 4.648 1 92.31 99 LEU A CA 1
ATOM 784 C C . LEU A 1 99 ? -3.785 19.656 4.941 1 92.31 99 LEU A C 1
ATOM 786 O O . LEU A 1 99 ? -4.375 19.844 6.008 1 92.31 99 LEU A O 1
ATOM 790 N N . LYS A 1 100 ? -3.705 20.484 4.004 1 91.94 100 LYS A N 1
ATOM 791 C CA . LYS A 1 100 ? -4.262 21.828 4.207 1 91.94 100 LYS A CA 1
ATOM 792 C C . LYS A 1 100 ? -5.664 21.938 3.615 1 91.94 100 LYS A C 1
ATOM 794 O O . LYS A 1 100 ? -5.988 21.234 2.645 1 91.94 100 LYS A O 1
ATOM 799 N N . ASN A 1 101 ? -6.5 22.797 4.25 1 89.75 101 ASN A N 1
ATOM 800 C CA . ASN A 1 101 ? -7.836 23.094 3.75 1 89.75 101 ASN A CA 1
ATOM 801 C C . ASN A 1 101 ? -8.602 21.828 3.391 1 89.75 101 ASN A C 1
ATOM 803 O O . ASN A 1 101 ? -9.062 21.672 2.258 1 89.75 101 ASN A O 1
ATOM 807 N N . LEU A 1 102 ? -8.82 21.016 4.363 1 87.69 102 LEU A N 1
ATOM 808 C CA . LEU A 1 102 ? -9.406 19.688 4.199 1 87.69 102 LEU A CA 1
ATOM 809 C C . LEU A 1 102 ? -10.758 19.781 3.498 1 87.69 102 LEU A C 1
ATOM 811 O O . LEU A 1 102 ? -11.555 20.672 3.791 1 87.69 102 LEU A O 1
ATOM 815 N N . GLU A 1 103 ? -10.914 18.969 2.484 1 89.12 103 GLU A N 1
ATOM 816 C CA . GLU A 1 103 ? -12.172 18.734 1.784 1 89.12 103 GLU A CA 1
ATOM 817 C C . GLU A 1 103 ? -12.617 17.281 1.937 1 89.12 103 GLU A C 1
ATOM 819 O O . GLU A 1 103 ? -11.859 16.438 2.434 1 89.12 103 GLU A O 1
ATOM 824 N N . GLU A 1 104 ? -13.875 17.016 1.541 1 85.31 104 GLU A N 1
ATOM 825 C CA . GLU A 1 104 ? -14.398 15.656 1.604 1 85.31 104 GLU A CA 1
ATOM 826 C C . GLU A 1 104 ? -13.531 14.695 0.798 1 85.31 104 GLU A C 1
ATOM 828 O O . GLU A 1 104 ? -13.383 13.531 1.171 1 85.31 104 GLU A O 1
ATOM 833 N N . SER A 1 105 ? -12.922 15.227 -0.256 1 87.38 105 SER A N 1
ATOM 834 C CA . SER A 1 105 ? -12.102 14.391 -1.132 1 87.38 105 SER A CA 1
ATOM 835 C C . SER A 1 105 ? -10.812 13.969 -0.442 1 87.38 105 SER A C 1
ATOM 837 O O . SER A 1 105 ? -10.125 13.062 -0.914 1 87.38 105 SER A O 1
ATOM 839 N N . ASP A 1 106 ? -10.531 14.562 0.724 1 88.5 106 ASP A N 1
ATOM 840 C CA . ASP A 1 106 ? -9.305 14.242 1.441 1 88.5 106 ASP A CA 1
ATOM 841 C C . ASP A 1 106 ? -9.539 13.125 2.461 1 88.5 106 ASP A C 1
ATOM 843 O O . ASP A 1 106 ? -8.594 12.672 3.113 1 88.5 106 ASP A O 1
ATOM 847 N N . SER A 1 107 ? -10.75 12.695 2.611 1 83.75 107 SER A N 1
ATOM 848 C CA . SER A 1 107 ? -11.094 11.695 3.617 1 83.75 107 SER A CA 1
ATOM 849 C C . SER A 1 107 ? -10.445 10.352 3.299 1 83.75 107 SER A C 1
ATOM 851 O O . SER A 1 107 ? -10.289 9.984 2.131 1 83.75 107 SER A O 1
ATOM 853 N N . GLY A 1 108 ? -9.992 9.688 4.418 1 84.25 108 GLY A N 1
ATOM 854 C CA . GLY A 1 108 ? -9.383 8.375 4.297 1 84.25 108 GLY A CA 1
ATOM 855 C C . GLY A 1 108 ? -8.43 8.047 5.426 1 84.25 108 GLY A C 1
ATOM 856 O O . GLY A 1 108 ? -8.281 8.828 6.371 1 84.25 108 GLY A O 1
ATOM 857 N N . VAL A 1 109 ? -7.867 6.848 5.332 1 83.94 109 VAL A N 1
ATOM 858 C CA . VAL A 1 109 ? -6.797 6.43 6.234 1 83.94 109 VAL A CA 1
ATOM 859 C C . VAL A 1 109 ? -5.441 6.621 5.551 1 83.94 109 VAL A C 1
ATOM 861 O O . VAL A 1 109 ? -5.246 6.18 4.414 1 83.94 109 VAL A O 1
ATOM 864 N N . TYR A 1 110 ? -4.57 7.266 6.254 1 85 110 TYR A N 1
ATOM 865 C CA . TYR A 1 110 ? -3.281 7.582 5.652 1 85 110 TYR A CA 1
ATOM 866 C C . TYR A 1 110 ? -2.172 6.734 6.266 1 85 110 TYR A C 1
ATOM 868 O O . TYR A 1 110 ? -2.191 6.449 7.465 1 85 110 TYR A O 1
ATOM 876 N N . TYR A 1 111 ? -1.244 6.398 5.387 1 84.25 111 TYR A N 1
ATOM 877 C CA . TYR A 1 111 ? -0.121 5.559 5.785 1 84.25 111 TYR A CA 1
ATOM 878 C C . TYR A 1 111 ? 1.199 6.148 5.305 1 84.25 111 TYR A C 1
ATOM 880 O O . TYR A 1 111 ? 1.255 6.777 4.246 1 84.25 111 TYR A O 1
ATOM 888 N N . CYS A 1 112 ? 2.168 5.945 6.117 1 85.81 112 CYS A N 1
ATOM 889 C CA . CYS A 1 112 ? 3.527 6.121 5.617 1 85.81 112 CYS A CA 1
ATOM 890 C C . CYS A 1 112 ? 4.219 4.773 5.434 1 85.81 112 CYS A C 1
ATOM 892 O O . CYS A 1 112 ? 3.943 3.824 6.168 1 85.81 112 CYS A O 1
ATOM 894 N N . ALA A 1 113 ? 4.98 4.734 4.414 1 84.12 113 ALA A N 1
ATOM 895 C CA . ALA A 1 113 ? 5.672 3.484 4.094 1 84.12 113 ALA A CA 1
ATOM 896 C C . ALA A 1 113 ? 7.105 3.748 3.643 1 84.12 113 ALA A C 1
ATOM 898 O O . ALA A 1 113 ? 7.391 4.781 3.035 1 84.12 113 ALA A O 1
ATOM 899 N N . ALA A 1 114 ? 7.961 2.77 4.012 1 83.06 114 ALA A N 1
ATOM 900 C CA . ALA A 1 114 ? 9.344 2.795 3.551 1 83.06 114 ALA A CA 1
ATOM 901 C C . ALA A 1 114 ? 9.859 1.384 3.279 1 83.06 114 ALA A C 1
ATOM 903 O O . ALA A 1 114 ? 9.359 0.413 3.854 1 83.06 114 ALA A O 1
ATOM 904 N N . TRP A 1 115 ? 10.695 1.382 2.32 1 78.06 115 TRP A N 1
ATOM 905 C CA . TRP A 1 115 ? 11.32 0.112 1.961 1 78.06 115 TRP A CA 1
ATOM 906 C C . TRP A 1 115 ? 12.836 0.191 2.094 1 78.06 115 TRP A C 1
ATOM 908 O O . TRP A 1 115 ? 13.445 1.21 1.754 1 78.06 115 TRP A O 1
ATOM 918 N N . ASP A 1 116 ? 13.438 -0.649 2.945 1 68.62 116 ASP A N 1
ATOM 919 C CA . ASP A 1 116 ? 14.883 -0.688 3.156 1 68.62 116 ASP A CA 1
ATOM 920 C C . ASP A 1 116 ? 15.594 -1.342 1.973 1 68.62 116 ASP A C 1
ATOM 922 O O . ASP A 1 116 ? 15 -2.146 1.253 1 68.62 116 ASP A O 1
ATOM 926 N N . MET B 1 1 ? -39.688 29.156 37.281 1 41.53 1 MET B N 1
ATOM 927 C CA . MET B 1 1 ? -39.5 28.438 36 1 41.53 1 MET B CA 1
ATOM 928 C C . MET B 1 1 ? -38.031 28.094 35.812 1 41.53 1 MET B C 1
ATOM 930 O O . MET B 1 1 ? -37.188 29 35.656 1 41.53 1 MET B O 1
ATOM 934 N N . LEU B 1 2 ? -37.5 27.125 36.625 1 44.03 2 LEU B N 1
ATOM 935 C CA . LEU B 1 2 ? -36.156 26.531 36.719 1 44.03 2 LEU B CA 1
ATOM 936 C C . LEU B 1 2 ? -35.719 26.016 35.344 1 44.03 2 LEU B C 1
ATOM 938 O O . LEU B 1 2 ? -36.375 25.172 34.75 1 44.03 2 LEU B O 1
ATOM 942 N N . TRP B 1 3 ? -35.25 26.938 34.5 1 47.5 3 TRP B N 1
ATOM 943 C CA . TRP B 1 3 ? -34.625 26.672 33.219 1 47.5 3 TRP B CA 1
ATOM 944 C C . TRP B 1 3 ? -33.5 25.672 33.375 1 47.5 3 TRP B C 1
ATOM 946 O O . TRP B 1 3 ? -32.469 25.969 34 1 47.5 3 TRP B O 1
ATOM 956 N N . SER B 1 4 ? -33.75 24.375 33.469 1 50.91 4 SER B N 1
ATOM 957 C CA . SER B 1 4 ? -32.75 23.312 33.5 1 50.91 4 SER B CA 1
ATOM 958 C C . SER B 1 4 ? -31.859 23.391 32.25 1 50.91 4 SER B C 1
ATOM 960 O O . SER B 1 4 ? -32.375 23.359 31.125 1 50.91 4 SER B O 1
ATOM 962 N N . PRO B 1 5 ? -30.719 24.078 32.375 1 51.56 5 PRO B N 1
ATOM 963 C CA . PRO B 1 5 ? -29.797 24 31.234 1 51.56 5 PRO B CA 1
ATOM 964 C C . PRO B 1 5 ? -29.531 22.578 30.781 1 51.56 5 PRO B C 1
ATOM 966 O O . PRO B 1 5 ? -29.25 21.703 31.609 1 51.56 5 PRO B O 1
ATOM 969 N N . ALA B 1 6 ? -30.266 22.109 29.766 1 49.78 6 ALA B N 1
ATOM 970 C CA . ALA B 1 6 ? -29.953 20.859 29.062 1 49.78 6 ALA B CA 1
ATOM 971 C C . ALA B 1 6 ? -28.484 20.797 28.656 1 49.78 6 ALA B C 1
ATOM 973 O O . ALA B 1 6 ? -28.016 21.641 27.891 1 49.78 6 ALA B O 1
ATOM 974 N N . LEU B 1 7 ? -27.688 20.406 29.625 1 42.25 7 LEU B N 1
ATOM 975 C CA . LEU B 1 7 ? -26.312 20.047 29.266 1 42.25 7 LEU B CA 1
ATOM 976 C C . LEU B 1 7 ? -26.281 19.109 28.062 1 42.25 7 LEU B C 1
ATOM 978 O O . LEU B 1 7 ? -26.734 17.969 28.141 1 42.25 7 LEU B O 1
ATOM 982 N N . LEU B 1 8 ? -26.516 19.703 26.891 1 42.78 8 LEU B N 1
ATOM 983 C CA . LEU B 1 8 ? -26.234 18.922 25.688 1 42.78 8 LEU B CA 1
ATOM 984 C C . LEU B 1 8 ? -24.828 18.312 25.766 1 42.78 8 LEU B C 1
ATOM 986 O O . LEU B 1 8 ? -23.828 19.031 25.703 1 42.78 8 LEU B O 1
ATOM 990 N N . LEU B 1 9 ? -24.719 17.219 26.484 1 39.66 9 LEU B N 1
ATOM 991 C CA . LEU B 1 9 ? -23.5 16.406 26.438 1 39.66 9 LEU B CA 1
ATOM 992 C C . LEU B 1 9 ? -23.141 16.047 25 1 39.66 9 LEU B C 1
ATOM 994 O O . LEU B 1 9 ? -23.875 15.32 24.344 1 39.66 9 LEU B O 1
ATOM 998 N N . ALA B 1 10 ? -22.5 16.953 24.297 1 39.66 10 ALA B N 1
ATOM 999 C CA . ALA B 1 10 ? -21.859 16.562 23.047 1 39.66 10 ALA B CA 1
ATOM 1000 C C . ALA B 1 10 ? -20.953 15.344 23.25 1 39.66 10 ALA B C 1
ATOM 1002 O O . ALA B 1 10 ? -19.953 15.422 23.953 1 39.66 10 ALA B O 1
ATOM 1003 N N . PHE B 1 11 ? -21.547 14.125 23.203 1 39.12 11 PHE B N 1
ATOM 1004 C CA . PHE B 1 11 ? -20.766 12.891 23.141 1 39.12 11 PHE B CA 1
ATOM 1005 C C . PHE B 1 11 ? -19.781 12.945 21.984 1 39.12 11 PHE B C 1
ATOM 1007 O O . PHE B 1 11 ? -20.156 12.922 20.812 1 39.12 11 PHE B O 1
ATOM 1014 N N . LEU B 1 12 ? -18.734 13.773 22.156 1 35.06 12 LEU B N 1
ATOM 1015 C CA . LEU B 1 12 ? -17.625 13.523 21.25 1 35.06 12 LEU B CA 1
ATOM 1016 C C . LEU B 1 12 ? -17.344 12.023 21.125 1 35.06 12 LEU B C 1
ATOM 1018 O O . LEU B 1 12 ? -16.953 11.391 22.109 1 35.06 12 LEU B O 1
ATOM 1022 N N . ALA B 1 13 ? -18.266 11.305 20.438 1 35.72 13 ALA B N 1
ATOM 1023 C CA . ALA B 1 13 ? -17.938 9.93 20.062 1 35.72 13 ALA B CA 1
ATOM 1024 C C . ALA B 1 13 ? -16.453 9.781 19.766 1 35.72 13 ALA B C 1
ATOM 1026 O O . ALA B 1 13 ? -15.93 10.391 18.828 1 35.72 13 ALA B O 1
ATOM 1027 N N . LEU B 1 14 ? -15.578 9.695 20.766 1 37.41 14 LEU B N 1
ATOM 1028 C CA . LEU B 1 14 ? -14.242 9.141 20.562 1 37.41 14 LEU B CA 1
ATOM 1029 C C . LEU B 1 14 ? -14.281 8.016 19.531 1 37.41 14 LEU B C 1
ATOM 1031 O O . LEU B 1 14 ? -14.789 6.922 19.812 1 37.41 14 LEU B O 1
ATOM 1035 N N . ALA B 1 15 ? -14.602 8.391 18.312 1 34.16 15 ALA B N 1
ATOM 1036 C CA . ALA B 1 15 ? -14.383 7.367 17.281 1 34.16 15 ALA B CA 1
ATOM 1037 C C . ALA B 1 15 ? -13.148 6.523 17.609 1 34.16 15 ALA B C 1
ATOM 1039 O O . ALA B 1 15 ? -12.055 7.059 17.781 1 34.16 15 ALA B O 1
ATOM 1040 N N . SER B 1 16 ? -13.281 5.488 18.375 1 34.97 16 SER B N 1
ATOM 1041 C CA . SER B 1 16 ? -12.289 4.414 18.422 1 34.97 16 SER B CA 1
ATOM 1042 C C . SER B 1 16 ? -11.68 4.172 17.047 1 34.97 16 SER B C 1
ATOM 1044 O O . SER B 1 16 ? -12.328 3.617 16.156 1 34.97 16 SER B O 1
ATOM 1046 N N . GLN B 1 17 ? -10.953 5.07 16.531 1 32.78 17 GLN B N 1
ATOM 1047 C CA . GLN B 1 17 ? -10.266 4.785 15.266 1 32.78 17 GLN B CA 1
ATOM 1048 C C . GLN B 1 17 ? -9.578 3.424 15.312 1 32.78 17 GLN B C 1
ATOM 1050 O O . GLN B 1 17 ? -8.68 3.203 16.125 1 32.78 17 GLN B O 1
ATOM 1055 N N . LYS B 1 18 ? -10.297 2.354 15.195 1 34.28 18 LYS B N 1
ATOM 1056 C CA . LYS B 1 18 ? -9.625 1.074 14.984 1 34.28 18 LYS B CA 1
ATOM 1057 C C . LYS B 1 18 ? -8.438 1.23 14.047 1 34.28 18 LYS B C 1
ATOM 1059 O O . LYS B 1 18 ? -8.539 1.883 13 1 34.28 18 LYS B O 1
ATOM 1064 N N . ALA B 1 19 ? -7.254 1.308 14.57 1 37.06 19 ALA B N 1
ATOM 1065 C CA . ALA B 1 19 ? -6.02 1.222 13.797 1 37.06 19 ALA B CA 1
ATOM 1066 C C . ALA B 1 19 ? -6.09 0.094 12.773 1 37.06 19 ALA B C 1
ATOM 1068 O O . ALA B 1 19 ? -6.328 -1.062 13.125 1 37.06 19 ALA B O 1
ATOM 1069 N N . SER B 1 20 ? -6.758 0.329 11.688 1 41.75 20 SER B N 1
ATOM 1070 C CA . SER B 1 20 ? -6.727 -0.699 10.648 1 41.75 20 SER B CA 1
ATOM 1071 C C . SER B 1 20 ? -5.293 -1.11 10.32 1 41.75 20 SER B C 1
ATOM 1073 O O . SER B 1 20 ? -4.43 -0.256 10.117 1 41.75 20 SER B O 1
ATOM 1075 N N . SER B 1 21 ? -4.805 -2.088 11.039 1 44 21 SER B N 1
ATOM 1076 C CA . SER B 1 21 ? -3.471 -2.629 10.805 1 44 21 SER B CA 1
ATOM 1077 C C . SER B 1 21 ? -3.344 -3.199 9.398 1 44 21 SER B C 1
ATOM 1079 O O . SER B 1 21 ? -4.199 -3.965 8.953 1 44 21 SER B O 1
ATOM 1081 N N . LEU B 1 22 ? -2.945 -2.289 8.5 1 46.66 22 LEU B N 1
ATOM 1082 C CA . LEU B 1 22 ? -2.473 -2.867 7.25 1 46.66 22 LEU B CA 1
ATOM 1083 C C . LEU B 1 22 ? -1.299 -3.811 7.496 1 46.66 22 LEU B C 1
ATOM 1085 O O . LEU B 1 22 ? -0.292 -3.414 8.086 1 46.66 22 LEU B O 1
ATOM 1089 N N . ASP B 1 23 ? -1.594 -5.078 7.723 1 47.78 23 ASP B N 1
ATOM 1090 C CA . ASP B 1 23 ? -0.498 -6.039 7.805 1 47.78 23 ASP B CA 1
ATOM 1091 C C . ASP B 1 23 ? -0.023 -6.453 6.414 1 47.78 23 ASP B C 1
ATOM 1093 O O . ASP B 1 23 ? -0.82 -6.91 5.59 1 47.78 23 ASP B O 1
ATOM 1097 N N . MET B 1 24 ? 0.974 -5.594 5.988 1 50.53 24 MET B N 1
ATOM 1098 C CA . MET B 1 24 ? 1.521 -6.031 4.707 1 50.53 24 MET B CA 1
ATOM 1099 C C . MET B 1 24 ? 2.652 -7.035 4.914 1 50.53 24 MET B C 1
ATOM 1101 O O . MET B 1 24 ? 3.512 -6.84 5.773 1 50.53 24 MET B O 1
ATOM 1105 N N . ARG B 1 25 ? 2.393 -8.242 4.715 1 49.75 25 ARG B N 1
ATOM 1106 C CA . ARG B 1 25 ? 3.475 -9.219 4.727 1 49.75 25 ARG B CA 1
ATOM 1107 C C . ARG B 1 25 ? 4.16 -9.289 3.365 1 49.75 25 ARG B C 1
ATOM 1109 O O . ARG B 1 25 ? 3.494 -9.328 2.328 1 49.75 25 ARG B O 1
ATOM 1116 N N . LYS B 1 26 ? 5.508 -8.773 3.467 1 54.81 26 LYS B N 1
ATOM 1117 C CA . LYS B 1 26 ? 6.398 -8.766 2.309 1 54.81 26 LYS B CA 1
ATOM 1118 C C . LYS B 1 26 ? 6.719 -10.188 1.855 1 54.81 26 LYS B C 1
ATOM 1120 O O . LYS B 1 26 ? 7.004 -11.062 2.68 1 54.81 26 LYS B O 1
ATOM 1125 N N . ILE B 1 27 ? 6.234 -10.688 0.706 1 46.91 27 ILE B N 1
ATOM 1126 C CA . ILE B 1 27 ? 6.785 -11.906 0.12 1 46.91 27 ILE B CA 1
ATOM 1127 C C . ILE B 1 27 ? 7.516 -11.57 -1.179 1 46.91 27 ILE B C 1
ATOM 1129 O O . ILE B 1 27 ? 6.938 -10.953 -2.08 1 46.91 27 ILE B O 1
ATOM 1133 N N . SER B 1 28 ? 8.812 -11.5 -1.128 1 48.09 28 SER B N 1
ATOM 1134 C CA . SER B 1 28 ? 9.617 -11.219 -2.314 1 48.09 28 SER B CA 1
ATOM 1135 C C . SER B 1 28 ? 9.672 -12.422 -3.246 1 48.09 28 SER B C 1
ATOM 1137 O O . SER B 1 28 ? 9.797 -13.562 -2.793 1 48.09 28 SER B O 1
ATOM 1139 N N . VAL B 1 29 ? 9.109 -12.359 -4.395 1 47.72 29 VAL B N 1
ATOM 1140 C CA . VAL B 1 29 ? 9.188 -13.445 -5.367 1 47.72 29 VAL B CA 1
ATOM 1141 C C . VAL B 1 29 ? 10.297 -13.164 -6.375 1 47.72 29 VAL B C 1
ATOM 1143 O O . VAL B 1 29 ? 10.297 -12.117 -7.035 1 47.72 29 VAL B O 1
ATOM 1146 N N . THR B 1 30 ? 11.492 -13.531 -6.152 1 49.59 30 THR B N 1
ATOM 1147 C CA . THR B 1 30 ? 12.523 -13.539 -7.188 1 49.59 30 THR B CA 1
ATOM 1148 C C . THR B 1 30 ? 12.531 -14.867 -7.934 1 49.59 30 THR B C 1
ATOM 1150 O O . THR B 1 30 ? 12.727 -15.922 -7.328 1 49.59 30 THR B O 1
ATOM 1153 N N . LYS B 1 31 ? 11.492 -15.273 -8.617 1 57.59 31 LYS B N 1
ATOM 1154 C CA . LYS B 1 31 ? 11.703 -16.562 -9.25 1 57.59 31 LYS B CA 1
ATOM 1155 C C . LYS B 1 31 ? 12.039 -16.406 -10.727 1 57.59 31 LYS B C 1
ATOM 1157 O O . LYS B 1 31 ? 11.82 -15.344 -11.305 1 57.59 31 LYS B O 1
ATOM 1162 N N . GLN B 1 32 ? 12.562 -17.422 -11.367 1 62.84 32 GLN B N 1
ATOM 1163 C CA . GLN B 1 32 ? 13.047 -17.641 -12.727 1 62.84 32 GLN B CA 1
ATOM 1164 C C . GLN B 1 32 ? 11.914 -17.547 -13.742 1 62.84 32 GLN B C 1
ATOM 1166 O O . GLN B 1 32 ? 10.781 -17.938 -13.453 1 62.84 32 GLN B O 1
ATOM 1171 N N . ARG B 1 33 ? 12.172 -16.969 -14.922 1 70.5 33 ARG B N 1
ATOM 1172 C CA . ARG B 1 33 ? 11.258 -16.844 -16.062 1 70.5 33 ARG B CA 1
ATOM 1173 C C . ARG B 1 33 ? 10.648 -18.203 -16.406 1 70.5 33 ARG B C 1
ATOM 1175 O O . ARG B 1 33 ? 11.328 -19.219 -16.375 1 70.5 33 ARG B O 1
ATOM 1182 N N . GLY B 1 34 ? 9.352 -18.297 -16.781 1 74.12 34 GLY B N 1
ATOM 1183 C CA . GLY B 1 34 ? 8.656 -19.469 -17.281 1 74.12 34 GLY B CA 1
ATOM 1184 C C . GLY B 1 34 ? 8.109 -20.359 -16.188 1 74.12 34 GLY B C 1
ATOM 1185 O O . GLY B 1 34 ? 7.352 -21.297 -16.469 1 74.12 34 GLY B O 1
ATOM 1186 N N . THR B 1 35 ? 8.398 -20.062 -15.094 1 82.75 35 THR B N 1
ATOM 1187 C CA . THR B 1 35 ? 7.914 -20.859 -13.977 1 82.75 35 THR B CA 1
ATOM 1188 C C . THR B 1 35 ? 6.742 -20.172 -13.281 1 82.75 35 THR B C 1
ATOM 1190 O O . THR B 1 35 ? 6.348 -19.078 -13.672 1 82.75 35 THR B O 1
ATOM 1193 N N . SER B 1 36 ? 6.039 -21 -12.523 1 86.62 36 SER B N 1
ATOM 1194 C CA . SER B 1 36 ? 4.957 -20.453 -11.703 1 86.62 36 SER B CA 1
ATOM 1195 C C . SER B 1 36 ? 5.344 -20.422 -10.227 1 86.62 36 SER B C 1
ATOM 1197 O O . SER B 1 36 ? 6.152 -21.234 -9.773 1 86.62 36 SER B O 1
ATOM 1199 N N . VAL B 1 37 ? 4.777 -19.406 -9.633 1 87.12 37 VAL B N 1
ATOM 1200 C CA . VAL B 1 37 ? 5.035 -19.297 -8.195 1 87.12 37 VAL B CA 1
ATOM 1201 C C . VAL B 1 37 ? 3.727 -19.047 -7.453 1 87.12 37 VAL B C 1
ATOM 1203 O O . VAL B 1 37 ? 2.793 -18.469 -8 1 87.12 37 VAL B O 1
ATOM 1206 N N . VAL B 1 38 ? 3.709 -19.594 -6.223 1 86.94 38 VAL B N 1
ATOM 1207 C CA . VAL B 1 38 ? 2.564 -19.375 -5.344 1 86.94 38 VAL B CA 1
ATOM 1208 C C . VAL B 1 38 ? 3.004 -18.594 -4.105 1 86.94 38 VAL B C 1
ATOM 1210 O O . VAL B 1 38 ? 4 -18.953 -3.467 1 86.94 38 VAL B O 1
ATOM 1213 N N . ILE B 1 39 ? 2.301 -17.562 -3.848 1 84.69 39 ILE B N 1
ATOM 1214 C CA . ILE B 1 39 ? 2.549 -16.734 -2.67 1 84.69 39 ILE B CA 1
ATOM 1215 C C . ILE B 1 39 ? 1.387 -16.875 -1.69 1 84.69 39 ILE B C 1
ATOM 1217 O O . ILE B 1 39 ? 0.224 -16.719 -2.072 1 84.69 39 ILE B O 1
ATOM 1221 N N . THR B 1 40 ? 1.657 -17.141 -0.443 1 83.56 40 THR B N 1
ATOM 1222 C CA . THR B 1 40 ? 0.618 -17.359 0.555 1 83.56 40 THR B CA 1
ATOM 1223 C C . THR B 1 40 ? 0.498 -16.172 1.492 1 83.56 40 THR B C 1
ATOM 1225 O O . THR B 1 40 ? 1.504 -15.555 1.861 1 83.56 40 THR B O 1
ATOM 1228 N N . CYS B 1 41 ? -0.772 -15.898 1.722 1 79.12 41 CYS B N 1
ATOM 1229 C CA . CYS B 1 41 ? -1.096 -14.844 2.68 1 79.12 41 CYS B CA 1
ATOM 1230 C C . CYS B 1 41 ? -1.366 -15.43 4.062 1 79.12 41 CYS B C 1
ATOM 1232 O O . CYS B 1 41 ? -2.086 -16.422 4.191 1 79.12 41 CYS B O 1
ATOM 1234 N N . ASP B 1 42 ? -0.744 -14.922 5.047 1 75.19 42 ASP B N 1
ATOM 1235 C CA . ASP B 1 42 ? -0.973 -15.359 6.418 1 75.19 42 ASP B CA 1
ATOM 1236 C C . ASP B 1 42 ? -1.385 -14.188 7.309 1 75.19 42 ASP B C 1
ATOM 1238 O O . ASP B 1 42 ? -0.566 -13.656 8.062 1 75.19 42 ASP B O 1
ATOM 1242 N N . LEU B 1 43 ? -2.604 -13.797 7.016 1 74.56 43 LEU B N 1
ATOM 1243 C CA . LEU B 1 43 ? -3.139 -12.742 7.875 1 74.56 43 LEU B CA 1
ATOM 1244 C C . LEU B 1 43 ? -4.078 -13.328 8.922 1 74.56 43 LEU B C 1
ATOM 1246 O O . LEU B 1 43 ? -4.977 -14.109 8.594 1 74.56 43 LEU B O 1
ATOM 1250 N N . ASP B 1 44 ? -3.74 -13.156 10.125 1 74.56 44 ASP B N 1
ATOM 1251 C CA . ASP B 1 44 ? -4.594 -13.633 11.211 1 74.56 44 ASP B CA 1
ATOM 1252 C C . ASP B 1 44 ? -5.715 -12.633 11.508 1 74.56 44 ASP B C 1
ATOM 1254 O O . ASP B 1 44 ? -5.762 -12.047 12.586 1 74.56 44 ASP B O 1
ATOM 1258 N N . LEU B 1 45 ? -6.504 -12.312 10.508 1 73.5 45 LEU B N 1
ATOM 1259 C CA . LEU B 1 45 ? -7.633 -11.391 10.594 1 73.5 45 LEU B CA 1
ATOM 1260 C C . LEU B 1 45 ? -8.891 -12.016 10.008 1 73.5 45 LEU B C 1
ATOM 1262 O O . LEU B 1 45 ? -8.805 -12.875 9.125 1 73.5 45 LEU B O 1
ATOM 1266 N N . ASN B 1 46 ? -9.977 -11.773 10.664 1 79.44 46 ASN B N 1
ATOM 1267 C CA . ASN B 1 46 ? -11.266 -12.125 10.086 1 79.44 46 ASN B CA 1
ATOM 1268 C C . ASN B 1 46 ? -11.766 -11.047 9.125 1 79.44 46 ASN B C 1
ATOM 1270 O O . ASN B 1 46 ? -12.406 -10.086 9.547 1 79.44 46 ASN B O 1
ATOM 1274 N N . VAL B 1 47 ? -11.406 -11.055 7.922 1 82.75 47 VAL B N 1
ATOM 1275 C CA . VAL B 1 47 ? -11.719 -10.055 6.906 1 82.75 47 VAL B CA 1
ATOM 1276 C C . VAL B 1 47 ? -12.367 -10.734 5.699 1 82.75 47 VAL B C 1
ATOM 1278 O O . VAL B 1 47 ? -12.227 -11.945 5.504 1 82.75 47 VAL B O 1
ATOM 1281 N N . ASN B 1 48 ? -13.117 -9.984 4.949 1 88.81 48 ASN B N 1
ATOM 1282 C CA . ASN B 1 48 ? -13.797 -10.516 3.775 1 88.81 48 ASN B CA 1
ATOM 1283 C C . ASN B 1 48 ? -12.977 -10.312 2.508 1 88.81 48 ASN B C 1
ATOM 1285 O O . ASN B 1 48 ? -13.164 -11.016 1.518 1 88.81 48 ASN B O 1
ATOM 1289 N N . TYR B 1 49 ? -12.109 -9.266 2.582 1 89.5 49 TYR B N 1
ATOM 1290 C CA . TYR B 1 49 ? -11.352 -8.922 1.383 1 89.5 49 TYR B CA 1
ATOM 1291 C C . TYR B 1 49 ? -9.852 -9.047 1.624 1 89.5 49 TYR B C 1
ATOM 1293 O O . TYR B 1 49 ? -9.352 -8.664 2.686 1 89.5 49 TYR B O 1
ATOM 1301 N N . ILE B 1 50 ? -9.211 -9.641 0.625 1 88.38 50 ILE B N 1
ATOM 1302 C CA . ILE B 1 50 ? -7.758 -9.594 0.568 1 88.38 50 ILE B CA 1
ATOM 1303 C C . ILE B 1 50 ? -7.312 -8.836 -0.683 1 88.38 50 ILE B C 1
ATOM 1305 O O . ILE B 1 50 ? -7.812 -9.094 -1.781 1 88.38 50 ILE B O 1
ATOM 1309 N N . HIS B 1 51 ? -6.438 -7.926 -0.479 1 89.88 51 HIS B N 1
ATOM 1310 C CA . HIS B 1 51 ? -5.852 -7.168 -1.578 1 89.88 51 HIS B CA 1
ATOM 1311 C C . HIS B 1 51 ? -4.398 -7.574 -1.814 1 89.88 51 HIS B C 1
ATOM 1313 O O . HIS B 1 51 ? -3.611 -7.648 -0.869 1 89.88 51 HIS B O 1
ATOM 1319 N N . TRP B 1 52 ? -4.098 -7.887 -3.086 1 90.44 52 TRP B N 1
ATOM 1320 C CA . TRP B 1 52 ? -2.727 -8.25 -3.438 1 90.44 52 TRP B CA 1
ATOM 1321 C C . TRP B 1 52 ? -2.031 -7.098 -4.16 1 90.44 52 TRP B C 1
ATOM 1323 O O . TRP B 1 52 ? -2.561 -6.559 -5.133 1 90.44 52 TRP B O 1
ATOM 1333 N N . TYR B 1 53 ? -0.84 -6.793 -3.584 1 90.75 53 TYR B N 1
ATOM 1334 C CA . TYR B 1 53 ? -0.07 -5.68 -4.121 1 90.75 53 TYR B CA 1
ATOM 1335 C C . TYR B 1 53 ? 1.306 -6.141 -4.59 1 90.75 53 TYR B C 1
ATOM 1337 O O . TYR B 1 53 ? 1.836 -7.133 -4.09 1 90.75 53 TYR B O 1
ATOM 1345 N N . ARG B 1 54 ? 1.796 -5.375 -5.523 1 89.81 54 ARG B N 1
ATOM 1346 C CA . ARG B 1 54 ? 3.182 -5.523 -5.949 1 89.81 54 ARG B CA 1
ATOM 1347 C C . ARG B 1 54 ? 3.951 -4.219 -5.785 1 89.81 54 ARG B C 1
ATOM 1349 O O . ARG B 1 54 ? 3.43 -3.143 -6.09 1 89.81 54 ARG B O 1
ATOM 1356 N N . TYR B 1 55 ? 5.141 -4.379 -5.254 1 86.44 55 TYR B N 1
ATOM 1357 C CA . TYR B 1 55 ? 6.027 -3.23 -5.121 1 86.44 55 TYR B CA 1
ATOM 1358 C C . TYR B 1 55 ? 7.289 -3.412 -5.961 1 86.44 55 TYR B C 1
ATOM 1360 O O . TYR B 1 55 ? 7.902 -4.48 -5.941 1 86.44 55 TYR B O 1
ATOM 1368 N N . ARG B 1 56 ? 7.555 -2.402 -6.734 1 85.31 56 ARG B N 1
ATOM 1369 C CA . ARG B 1 56 ? 8.844 -2.266 -7.414 1 85.31 56 ARG B CA 1
ATOM 1370 C C . ARG B 1 56 ? 9.57 -1.011 -6.949 1 85.31 56 ARG B C 1
ATOM 1372 O O . ARG B 1 56 ? 8.953 0.035 -6.742 1 85.31 56 ARG B O 1
ATOM 1379 N N . GLU B 1 57 ? 10.828 -1.148 -6.891 1 81.31 57 GLU B N 1
ATOM 1380 C CA . GLU B 1 57 ? 11.633 -0.031 -6.414 1 81.31 57 GLU B CA 1
ATOM 1381 C C . GLU B 1 57 ? 11.32 1.247 -7.188 1 81.31 57 GLU B C 1
ATOM 1383 O O . GLU B 1 57 ? 11.242 1.231 -8.414 1 81.31 57 GLU B O 1
ATOM 1388 N N . GLY B 1 58 ? 11.055 2.307 -6.414 1 81.25 58 GLY B N 1
ATOM 1389 C CA . GLY B 1 58 ? 10.805 3.607 -7.016 1 81.25 58 GLY B CA 1
ATOM 1390 C C . GLY B 1 58 ? 9.352 3.816 -7.41 1 81.25 58 GLY B C 1
ATOM 1391 O O . GLY B 1 58 ? 8.961 4.922 -7.785 1 81.25 58 GLY B O 1
ATOM 1392 N N . GLU B 1 59 ? 8.547 2.795 -7.352 1 89.69 59 GLU B N 1
ATOM 1393 C CA . GLU B 1 59 ? 7.152 2.889 -7.762 1 89.69 59 GLU B CA 1
ATOM 1394 C C . GLU B 1 59 ? 6.215 2.811 -6.559 1 89.69 59 GLU B C 1
ATOM 1396 O O . GLU B 1 59 ? 6.613 2.361 -5.484 1 89.69 59 GLU B O 1
ATOM 1401 N N . ALA B 1 60 ? 5.098 3.311 -6.852 1 92.44 60 ALA B N 1
ATOM 1402 C CA . ALA B 1 60 ? 4.066 3.158 -5.832 1 92.44 60 ALA B CA 1
ATOM 1403 C C . ALA B 1 60 ? 3.549 1.723 -5.785 1 92.44 60 ALA B C 1
ATOM 1405 O O . ALA B 1 60 ? 3.672 0.979 -6.758 1 92.44 60 ALA B O 1
ATOM 1406 N N . LEU B 1 61 ? 3.018 1.345 -4.648 1 90.12 61 LEU B N 1
ATOM 1407 C CA . LEU B 1 61 ? 2.344 0.054 -4.551 1 90.12 61 LEU B CA 1
ATOM 1408 C C . LEU B 1 61 ? 1.237 -0.059 -5.598 1 90.12 61 LEU B C 1
ATOM 1410 O O . LEU B 1 61 ? 0.427 0.858 -5.75 1 90.12 61 LEU B O 1
ATOM 1414 N N . GLN B 1 62 ? 1.308 -1.16 -6.293 1 92.69 62 GLN B N 1
ATOM 1415 C CA . GLN B 1 62 ? 0.295 -1.433 -7.309 1 92.69 62 GLN B CA 1
ATOM 1416 C C . GLN B 1 62 ? -0.572 -2.625 -6.914 1 92.69 62 GLN B C 1
ATOM 1418 O O . GLN B 1 62 ? -0.056 -3.701 -6.605 1 92.69 62 GLN B O 1
ATOM 1423 N N . ARG B 1 63 ? -1.806 -2.375 -6.914 1 94.62 63 ARG B N 1
ATOM 1424 C CA . ARG B 1 63 ? -2.668 -3.521 -6.645 1 94.62 63 ARG B CA 1
ATOM 1425 C C . ARG B 1 63 ? -2.836 -4.387 -7.891 1 94.62 63 ARG B C 1
ATOM 1427 O O . ARG B 1 63 ? -3.1 -3.869 -8.977 1 94.62 63 ARG B O 1
ATOM 1434 N N . LEU B 1 64 ? -2.697 -5.645 -7.766 1 95.44 64 LEU B N 1
ATOM 1435 C CA . LEU B 1 64 ? -2.949 -6.598 -8.836 1 95.44 64 LEU B CA 1
ATOM 1436 C C . LEU B 1 64 ? -4.434 -6.949 -8.914 1 95.44 64 LEU B C 1
ATOM 1438 O O . LEU B 1 64 ? -5.039 -6.863 -9.984 1 95.44 64 LEU B O 1
ATOM 1442 N N . LEU B 1 65 ? -4.949 -7.277 -7.781 1 96.5 65 LEU B N 1
ATOM 1443 C CA . LEU B 1 65 ? -6.305 -7.797 -7.66 1 96.5 65 LEU B CA 1
ATOM 1444 C C . LEU B 1 65 ? -6.789 -7.727 -6.219 1 96.5 65 LEU B C 1
ATOM 1446 O O . LEU B 1 65 ? -5.992 -7.5 -5.301 1 96.5 65 LEU B O 1
ATOM 1450 N N . TYR B 1 66 ? -8.031 -7.797 -6.055 1 94.5 66 TYR B N 1
ATOM 1451 C CA . TYR B 1 66 ? -8.562 -8.086 -4.727 1 94.5 66 TYR B CA 1
ATOM 1452 C C . TYR B 1 66 ? -9.531 -9.266 -4.77 1 94.5 66 TYR B C 1
ATOM 1454 O O . TYR B 1 66 ? -10.109 -9.562 -5.812 1 94.5 66 TYR B O 1
ATOM 1462 N N . TYR B 1 67 ? -9.484 -10 -3.699 1 94.06 67 TYR B N 1
ATOM 1463 C CA . TYR B 1 67 ? -10.133 -11.297 -3.537 1 94.06 67 TYR B CA 1
ATOM 1464 C C . TYR B 1 67 ? -11.203 -11.25 -2.447 1 94.06 67 TYR B C 1
ATOM 1466 O O . TYR B 1 67 ? -10.914 -10.867 -1.309 1 94.06 67 TYR B O 1
ATOM 1474 N N . TYR B 1 68 ? -12.461 -11.57 -2.85 1 95.81 68 TYR B N 1
ATOM 1475 C CA . TYR B 1 68 ? -13.578 -11.648 -1.908 1 95.81 68 TYR B CA 1
ATOM 1476 C C . TYR B 1 68 ? -13.758 -13.07 -1.394 1 95.81 68 TYR B C 1
ATOM 1478 O O . TYR B 1 68 ? -14.281 -13.93 -2.105 1 95.81 68 TYR B O 1
ATOM 1486 N N . ILE B 1 69 ? -13.438 -13.328 -0.177 1 93.06 69 ILE B N 1
ATOM 1487 C CA . ILE B 1 69 ? -13.266 -14.648 0.407 1 93.06 69 ILE B CA 1
ATOM 1488 C C . ILE B 1 69 ? -14.602 -15.383 0.434 1 93.06 69 ILE B C 1
ATOM 1490 O O . ILE B 1 69 ? -14.695 -16.531 0.01 1 93.06 69 ILE B O 1
ATOM 1494 N N . PRO B 1 70 ? -15.695 -14.766 0.878 1 94.56 70 PRO B N 1
ATOM 1495 C CA . PRO B 1 70 ? -16.953 -15.484 1.056 1 94.56 70 PRO B CA 1
ATOM 1496 C C . PRO B 1 70 ? -17.453 -16.141 -0.236 1 94.56 70 PRO B C 1
ATOM 1498 O O . PRO B 1 70 ? -18.031 -17.219 -0.202 1 94.56 70 PRO B O 1
ATOM 1501 N N . THR B 1 71 ? -17.25 -15.539 -1.435 1 96.12 71 THR B N 1
ATOM 1502 C CA . THR B 1 71 ? -17.75 -16.078 -2.689 1 96.12 71 THR B CA 1
ATOM 1503 C C . THR B 1 71 ? -16.609 -16.531 -3.592 1 96.12 71 THR B C 1
ATOM 1505 O O . THR B 1 71 ? -16.828 -16.969 -4.719 1 96.12 71 THR B O 1
ATOM 1508 N N . SER B 1 72 ? -15.398 -16.297 -3.188 1 95.56 72 SER B N 1
ATOM 1509 C CA . SER B 1 72 ? -14.211 -16.609 -3.969 1 95.56 72 SER B CA 1
ATOM 1510 C C . SER B 1 72 ? -14.172 -15.82 -5.27 1 95.56 72 SER B C 1
ATOM 1512 O O . SER B 1 72 ? -13.75 -16.344 -6.309 1 95.56 72 SER B O 1
ATOM 1514 N N . ALA B 1 73 ? -14.68 -14.586 -5.215 1 96.62 73 ALA B N 1
ATOM 1515 C CA . ALA B 1 73 ? -14.688 -13.711 -6.383 1 96.62 73 ALA B CA 1
ATOM 1516 C C . ALA B 1 73 ? -13.375 -12.93 -6.488 1 96.62 73 ALA B C 1
ATOM 1518 O O . ALA B 1 73 ? -12.883 -12.406 -5.492 1 96.62 73 ALA B O 1
ATOM 1519 N N . VAL B 1 74 ? -12.836 -12.891 -7.734 1 97.12 74 VAL B N 1
ATOM 1520 C CA . VAL B 1 74 ? -11.594 -12.164 -7.988 1 97.12 74 VAL B CA 1
ATOM 1521 C C . VAL B 1 74 ? -11.875 -10.961 -8.891 1 97.12 74 VAL B C 1
ATOM 1523 O O . VAL B 1 74 ? -12.57 -11.086 -9.898 1 97.12 74 VAL B O 1
ATOM 1526 N N . THR B 1 75 ? -11.422 -9.812 -8.5 1 97.19 75 THR B N 1
ATOM 1527 C CA . THR B 1 75 ? -11.453 -8.633 -9.352 1 97.19 75 THR B CA 1
ATOM 1528 C C . THR B 1 75 ? -10.039 -8.172 -9.695 1 97.19 75 THR B C 1
ATOM 1530 O O . THR B 1 75 ? -9.258 -7.836 -8.805 1 97.19 75 THR B O 1
ATOM 1533 N N . MET B 1 76 ? -9.773 -8.133 -11 1 97.75 76 MET B N 1
ATOM 1534 C CA . MET B 1 76 ? -8.453 -7.727 -11.477 1 97.75 76 MET B CA 1
ATOM 1535 C C . MET B 1 76 ? -8.375 -6.215 -11.656 1 97.75 76 MET B C 1
ATOM 1537 O O . MET B 1 76 ? -9.328 -5.594 -12.125 1 97.75 76 MET B O 1
ATOM 1541 N N . ASP B 1 77 ? -7.238 -5.641 -11.258 1 96.69 77 ASP B N 1
ATOM 1542 C CA . ASP B 1 77 ? -7.031 -4.23 -11.578 1 96.69 77 ASP B CA 1
ATOM 1543 C C . ASP B 1 77 ? -6.477 -4.066 -12.992 1 96.69 77 ASP B C 1
ATOM 1545 O O . ASP B 1 77 ? -6.016 -5.031 -13.602 1 96.69 77 ASP B O 1
ATOM 1549 N N . SER B 1 78 ? -6.559 -2.789 -13.438 1 94.12 78 SER B N 1
ATOM 1550 C CA . SER B 1 78 ? -6.09 -2.502 -14.789 1 94.12 78 SER B CA 1
ATOM 1551 C C . SER B 1 78 ? -4.633 -2.904 -14.969 1 94.12 78 SER B C 1
ATOM 1553 O O . SER B 1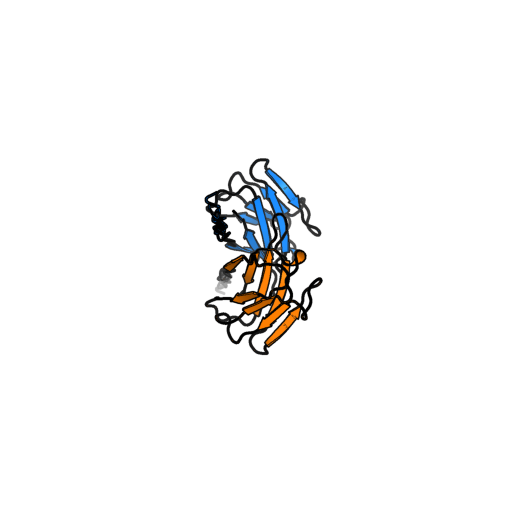 78 ? -3.809 -2.688 -14.07 1 94.12 78 SER B O 1
ATOM 1555 N N . GLY B 1 79 ? -4.301 -3.549 -16.078 1 93.81 79 GLY B N 1
ATOM 1556 C CA . GLY B 1 79 ? -2.932 -3.932 -16.391 1 93.81 79 GLY B CA 1
ATOM 1557 C C . GLY B 1 79 ? -2.615 -5.367 -16.016 1 93.81 79 GLY B C 1
ATOM 1558 O O . GLY B 1 79 ? -1.545 -5.883 -16.344 1 93.81 79 GLY B O 1
ATOM 1559 N N . PHE B 1 80 ? -3.625 -5.953 -15.344 1 96 80 PHE B N 1
ATOM 1560 C CA . PHE B 1 80 ? -3.43 -7.336 -14.922 1 96 80 PHE B CA 1
ATOM 1561 C C . PHE B 1 80 ? -4.574 -8.211 -15.406 1 96 80 PHE B C 1
ATOM 1563 O O . PHE B 1 80 ? -5.66 -7.719 -15.719 1 96 80 PHE B O 1
ATOM 1570 N N . ASN B 1 81 ? -4.199 -9.508 -15.469 1 95.31 81 ASN B N 1
ATOM 1571 C CA . ASN B 1 81 ? -5.246 -10.398 -15.961 1 95.31 81 ASN B CA 1
ATOM 1572 C C . ASN B 1 81 ? -5.219 -11.75 -15.242 1 95.31 81 ASN B C 1
ATOM 1574 O O . ASN B 1 81 ? -4.203 -12.125 -14.656 1 95.31 81 ASN B O 1
ATOM 1578 N N . SER B 1 82 ? -6.402 -12.391 -15.391 1 94.5 82 SER B N 1
ATOM 1579 C CA . SER B 1 82 ? -6.617 -13.602 -14.609 1 94.5 82 SER B CA 1
ATOM 1580 C C . SER B 1 82 ? -5.906 -14.797 -15.227 1 94.5 82 SER B C 1
ATOM 1582 O O . SER B 1 82 ? -5.848 -15.875 -14.625 1 94.5 82 SER B O 1
ATOM 1584 N N . ARG B 1 83 ? -5.414 -14.695 -16.438 1 93.31 83 ARG B N 1
ATOM 1585 C CA . ARG B 1 83 ? -4.652 -15.797 -17.016 1 93.31 83 ARG B CA 1
ATOM 1586 C C . ARG B 1 83 ? -3.301 -15.953 -16.328 1 93.31 83 ARG B C 1
ATOM 1588 O O . ARG B 1 83 ? -2.777 -17.062 -16.219 1 93.31 83 ARG B O 1
ATOM 1595 N N . LYS B 1 84 ? -2.82 -14.891 -15.93 1 94.62 84 LYS B N 1
ATOM 1596 C CA . LYS B 1 84 ? -1.485 -14.883 -15.336 1 94.62 84 LYS B CA 1
ATOM 1597 C C . LYS B 1 84 ? -1.56 -14.906 -13.812 1 94.62 84 LYS B C 1
ATOM 1599 O O . LYS B 1 84 ? -0.782 -15.609 -13.164 1 94.62 84 LYS B O 1
ATOM 1604 N N . TYR B 1 85 ? -2.498 -14.078 -13.258 1 95.31 85 TYR B N 1
ATOM 1605 C CA . TYR B 1 85 ? -2.613 -13.945 -11.812 1 95.31 85 TYR B CA 1
ATOM 1606 C C . TYR B 1 85 ? -3.9 -14.586 -11.305 1 95.31 85 TYR B C 1
ATOM 1608 O O . TYR B 1 85 ? -4.996 -14.211 -11.734 1 95.31 85 TYR B O 1
ATOM 1616 N N . HIS B 1 86 ? -3.695 -15.531 -10.297 1 95.12 86 HIS B N 1
ATOM 1617 C CA . HIS B 1 86 ? -4.828 -16.281 -9.781 1 95.12 86 HIS B CA 1
ATOM 1618 C C . HIS B 1 86 ? -4.848 -16.281 -8.258 1 95.12 86 HIS B C 1
ATOM 1620 O O . HIS B 1 86 ? -3.889 -16.719 -7.617 1 95.12 86 HIS B O 1
ATOM 1626 N N . ALA B 1 87 ? -5.922 -15.727 -7.746 1 95 87 ALA B N 1
ATOM 1627 C CA . ALA B 1 87 ? -6.059 -15.758 -6.293 1 95 87 ALA B CA 1
ATOM 1628 C C . ALA B 1 87 ? -7.043 -16.844 -5.863 1 95 87 ALA B C 1
ATOM 1630 O O . ALA B 1 87 ? -8.016 -17.125 -6.57 1 95 87 ALA B O 1
ATOM 1631 N N . SER B 1 88 ? -6.715 -17.5 -4.832 1 94.06 88 SER B N 1
ATOM 1632 C CA . SER B 1 88 ? -7.574 -18.531 -4.266 1 94.06 88 SER B CA 1
ATOM 1633 C C . SER B 1 88 ? -7.375 -18.656 -2.758 1 94.06 88 SER B C 1
ATOM 1635 O O . SER B 1 88 ? -6.406 -18.125 -2.211 1 94.06 88 SER B O 1
ATOM 1637 N N . GLY B 1 89 ? -8.391 -19.297 -2.068 1 92.19 89 GLY B N 1
ATOM 1638 C CA . GLY B 1 89 ? -8.344 -19.516 -0.631 1 92.19 89 GLY B CA 1
ATOM 1639 C C . GLY B 1 89 ? -9.711 -19.438 0.026 1 92.19 89 GLY B C 1
ATOM 1640 O O . GLY B 1 89 ? -10.68 -19 -0.593 1 92.19 89 GLY B O 1
ATOM 1641 N N . ASN B 1 90 ? -9.656 -19.875 1.261 1 89.06 90 ASN B N 1
ATOM 1642 C CA . ASN B 1 90 ? -10.938 -19.953 1.952 1 89.06 90 ASN B CA 1
ATOM 1643 C C . ASN B 1 90 ? -10.977 -19.016 3.156 1 89.06 90 ASN B C 1
ATOM 1645 O O . ASN B 1 90 ? -12.055 -18.672 3.648 1 89.06 90 ASN B O 1
ATOM 1649 N N . THR B 1 91 ? -9.797 -18.672 3.656 1 83.81 91 THR B N 1
ATOM 1650 C CA . THR B 1 91 ? -9.664 -17.734 4.762 1 83.81 91 THR B CA 1
ATOM 1651 C C . THR B 1 91 ? -8.484 -16.797 4.535 1 83.81 91 THR B C 1
ATOM 1653 O O . THR B 1 91 ? -7.656 -17.047 3.656 1 83.81 91 THR B O 1
ATOM 1656 N N . ALA B 1 92 ? -8.469 -15.734 5.34 1 77.94 92 ALA B N 1
ATOM 1657 C CA . ALA B 1 92 ? -7.367 -14.781 5.23 1 77.94 92 ALA B CA 1
ATOM 1658 C C . ALA B 1 92 ? -6.035 -15.43 5.598 1 77.94 92 ALA B C 1
ATOM 1660 O O . ALA B 1 92 ? -4.973 -14.945 5.207 1 77.94 92 ALA B O 1
ATOM 1661 N N . THR B 1 93 ? -6.094 -16.547 6.387 1 79.44 93 THR B N 1
ATOM 1662 C CA . THR B 1 93 ? -4.871 -17.234 6.797 1 79.44 93 THR B CA 1
ATOM 1663 C C . THR B 1 93 ? -4.473 -18.297 5.773 1 79.44 93 THR B C 1
ATOM 1665 O O . THR B 1 93 ? -3.43 -18.938 5.91 1 79.44 93 THR B O 1
ATOM 1668 N N . ASN B 1 94 ? -5.305 -18.484 4.73 1 82.12 94 ASN B N 1
ATOM 1669 C CA . ASN B 1 94 ? -5.012 -19.516 3.73 1 82.12 94 ASN B CA 1
ATOM 1670 C C . ASN B 1 94 ? -5.242 -18.984 2.314 1 82.12 94 ASN B C 1
ATOM 1672 O O . ASN B 1 94 ? -5.582 -19.75 1.414 1 82.12 94 ASN B O 1
ATOM 1676 N N . CYS B 1 95 ? -5.176 -17.734 2.188 1 88 95 CYS B N 1
ATOM 1677 C CA . CYS B 1 95 ? -5.301 -17.188 0.845 1 88 95 CYS B CA 1
ATOM 1678 C C . CYS B 1 95 ? -3.951 -17.141 0.142 1 88 95 CYS B C 1
ATOM 1680 O O . CYS B 1 95 ? -2.912 -17.016 0.792 1 88 95 CYS B O 1
ATOM 1682 N N . LYS B 1 96 ? -3.988 -17.328 -1.176 1 89.12 96 LYS B N 1
ATOM 1683 C CA . LYS B 1 96 ? -2.764 -17.328 -1.973 1 89.12 96 LYS B CA 1
ATOM 1684 C C . LYS B 1 96 ? -2.99 -16.672 -3.33 1 89.12 96 LYS B C 1
ATOM 1686 O O . LYS B 1 96 ? -4.129 -16.562 -3.791 1 89.12 96 LYS B O 1
ATOM 1691 N N . VAL B 1 97 ? -1.921 -16.281 -3.918 1 91.56 97 VAL B N 1
ATOM 1692 C CA . VAL B 1 97 ? -1.938 -15.836 -5.305 1 91.56 97 VAL B CA 1
ATOM 1693 C C . VAL B 1 97 ? -0.893 -16.609 -6.113 1 91.56 97 VAL B C 1
ATOM 1695 O O . VAL B 1 97 ? 0.215 -16.844 -5.629 1 91.56 97 VAL B O 1
ATOM 1698 N N . GLU B 1 98 ? -1.349 -17.062 -7.199 1 91.69 98 GLU B N 1
ATOM 1699 C CA . GLU B 1 98 ? -0.463 -17.766 -8.125 1 91.69 98 GLU B CA 1
ATOM 1700 C C . GLU B 1 98 ? -0.123 -16.875 -9.328 1 91.69 98 GLU B C 1
ATOM 1702 O O . GLU B 1 98 ? -1.012 -16.281 -9.938 1 91.69 98 GLU B O 1
ATOM 1707 N N . LEU B 1 99 ? 1.146 -16.781 -9.578 1 92.19 99 LEU B N 1
ATOM 1708 C CA . LEU B 1 99 ? 1.641 -16.156 -10.797 1 92.19 99 LEU B CA 1
ATOM 1709 C C . LEU B 1 99 ? 2.098 -17.203 -11.805 1 92.19 99 LEU B C 1
ATOM 1711 O O . LEU B 1 99 ? 3.072 -17.922 -11.57 1 92.19 99 LEU B O 1
ATOM 1715 N N . LYS B 1 100 ? 1.426 -17.219 -12.867 1 91.62 100 LYS B N 1
ATOM 1716 C CA . LYS B 1 100 ? 1.743 -18.219 -13.875 1 91.62 100 LYS B CA 1
ATOM 1717 C C . LYS B 1 100 ? 2.648 -17.641 -14.961 1 91.62 100 LYS B C 1
ATOM 1719 O O . LYS B 1 100 ? 2.609 -16.453 -15.242 1 91.62 100 LYS B O 1
ATOM 1724 N N . ASN B 1 101 ? 3.49 -18.531 -15.547 1 89.44 101 ASN B N 1
ATOM 1725 C CA . ASN B 1 101 ? 4.348 -18.172 -16.672 1 89.44 101 ASN B CA 1
ATOM 1726 C C . ASN B 1 101 ? 5.09 -16.859 -16.406 1 89.44 101 ASN B C 1
ATOM 1728 O O . ASN B 1 101 ? 4.984 -15.914 -17.188 1 89.44 101 ASN B O 1
ATOM 1732 N N . LEU B 1 102 ? 5.887 -16.875 -15.398 1 87.38 102 LEU B N 1
ATOM 1733 C CA . LEU B 1 102 ? 6.57 -15.688 -14.898 1 87.38 102 LEU B CA 1
ATOM 1734 C C . LEU B 1 102 ? 7.398 -15.031 -16 1 87.38 102 LEU B C 1
ATOM 1736 O O . LEU B 1 102 ? 8.055 -15.727 -16.781 1 87.38 102 LEU B O 1
ATOM 1740 N N . GLU B 1 103 ? 7.211 -13.75 -16.172 1 88.19 103 GLU B N 1
ATOM 1741 C CA . GLU B 1 103 ? 8.016 -12.883 -17.016 1 88.19 103 GLU B CA 1
ATOM 1742 C C . GLU B 1 103 ? 8.766 -11.836 -16.188 1 88.19 103 GLU B C 1
ATOM 1744 O O . GLU B 1 103 ? 8.523 -11.695 -14.992 1 88.19 103 GLU B O 1
ATOM 1749 N N . GLU B 1 104 ? 9.719 -11.141 -16.875 1 84.44 104 GLU B N 1
ATOM 1750 C CA . GLU B 1 104 ? 10.484 -10.094 -16.203 1 84.44 104 GLU B CA 1
ATOM 1751 C C . GLU B 1 104 ? 9.555 -9.016 -15.633 1 84.44 104 GLU B C 1
ATOM 1753 O O . GLU B 1 104 ? 9.836 -8.438 -14.586 1 84.44 104 GLU B O 1
ATOM 1758 N N . SER B 1 105 ? 8.422 -8.828 -16.328 1 86.81 105 SER B N 1
ATOM 1759 C CA . SER B 1 105 ? 7.477 -7.797 -15.914 1 86.81 105 SER B CA 1
ATOM 1760 C C . SER B 1 105 ? 6.7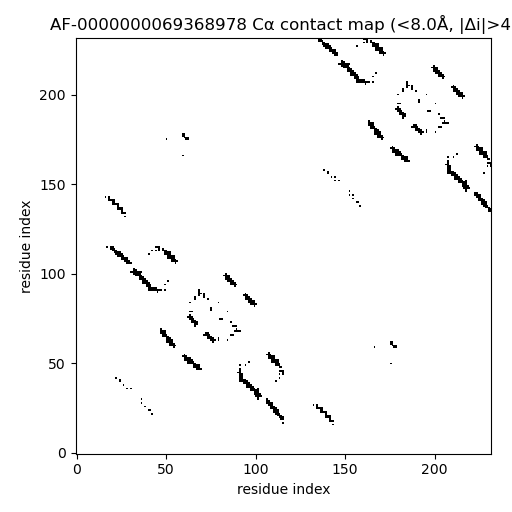73 -8.172 -14.617 1 86.81 105 SER B C 1
ATOM 1762 O O . SER B 1 105 ? 6.141 -7.328 -13.977 1 86.81 105 SER B O 1
ATOM 1764 N N . ASP B 1 106 ? 6.949 -9.414 -14.172 1 88.31 106 ASP B N 1
ATOM 1765 C CA . ASP B 1 106 ? 6.285 -9.875 -12.961 1 88.31 106 ASP B CA 1
ATOM 1766 C C . ASP B 1 106 ? 7.184 -9.688 -11.734 1 88.31 106 ASP B C 1
ATOM 1768 O O . ASP B 1 106 ? 6.77 -9.961 -10.609 1 88.31 106 ASP B O 1
ATOM 1772 N N . SER B 1 107 ? 8.367 -9.211 -11.93 1 83.38 107 SER B N 1
ATOM 1773 C CA . SER B 1 107 ? 9.32 -9.055 -10.836 1 83.38 107 SER B CA 1
ATOM 1774 C C . SER B 1 107 ? 8.867 -7.98 -9.852 1 83.38 107 SER B C 1
ATOM 1776 O O . SER B 1 107 ? 8.273 -6.98 -10.25 1 83.38 107 SER B O 1
ATOM 1778 N N . GLY B 1 108 ? 9.125 -8.32 -8.531 1 83.56 108 GLY B N 1
ATOM 1779 C CA . GLY B 1 108 ? 8.781 -7.391 -7.465 1 83.56 108 GLY B CA 1
ATOM 1780 C C . GLY B 1 108 ? 8.539 -8.07 -6.133 1 83.56 108 GLY B C 1
ATOM 1781 O O . GLY B 1 108 ? 8.695 -9.289 -6.016 1 83.56 108 GLY B O 1
ATOM 1782 N N . VAL B 1 109 ? 8.266 -7.234 -5.148 1 83.44 109 VAL B N 1
ATOM 1783 C CA . VAL B 1 109 ? 7.848 -7.723 -3.842 1 83.44 109 VAL B CA 1
ATOM 1784 C C . VAL B 1 109 ? 6.324 -7.676 -3.736 1 83.44 109 VAL B C 1
ATOM 1786 O O . VAL B 1 109 ? 5.707 -6.656 -4.043 1 83.44 109 VAL B O 1
ATOM 1789 N N . TYR B 1 110 ? 5.777 -8.797 -3.311 1 84.75 110 TYR B N 1
ATOM 1790 C CA . TYR B 1 110 ? 4.324 -8.883 -3.27 1 84.75 110 TYR B CA 1
ATOM 1791 C C . TYR B 1 110 ? 3.816 -8.867 -1.832 1 84.75 110 TYR B C 1
ATOM 1793 O O . TYR B 1 110 ? 4.457 -9.43 -0.937 1 84.75 110 TYR B O 1
ATOM 1801 N N . TYR B 1 111 ? 2.664 -8.219 -1.706 1 84 111 TYR B N 1
ATOM 1802 C CA . TYR B 1 111 ? 2.043 -8.086 -0.394 1 84 111 TYR B CA 1
ATOM 1803 C C . TYR B 1 111 ? 0.565 -8.453 -0.45 1 84 111 TYR B C 1
ATOM 1805 O O . TYR B 1 111 ? -0.099 -8.234 -1.466 1 84 111 TYR B O 1
ATOM 1813 N N . CYS B 1 112 ? 0.142 -9.031 0.625 1 85.44 112 CYS B N 1
ATOM 1814 C CA . CYS B 1 112 ? -1.298 -9.094 0.846 1 85.44 112 CYS B CA 1
ATOM 1815 C C . CYS B 1 112 ? -1.724 -8.117 1.937 1 85.44 112 CYS B C 1
ATOM 1817 O O . CYS B 1 112 ? -0.967 -7.855 2.873 1 85.44 112 CYS B O 1
ATOM 1819 N N . ALA B 1 113 ? -2.844 -7.555 1.7 1 83.88 113 ALA B N 1
ATOM 1820 C CA . ALA B 1 113 ? -3.348 -6.562 2.646 1 83.88 113 ALA B CA 1
ATOM 1821 C C . ALA B 1 113 ? -4.848 -6.73 2.871 1 83.88 113 ALA B C 1
ATOM 1823 O O . ALA B 1 113 ? -5.574 -7.148 1.965 1 83.88 113 ALA B O 1
ATOM 1824 N N . ALA B 1 114 ? -5.23 -6.41 4.125 1 83.25 114 ALA B N 1
ATOM 1825 C CA . ALA B 1 114 ? -6.648 -6.383 4.48 1 83.25 114 ALA B CA 1
ATOM 1826 C C . ALA B 1 114 ? -6.945 -5.27 5.477 1 83.25 114 ALA B C 1
ATOM 1828 O O . ALA B 1 114 ? -6.059 -4.836 6.219 1 83.25 114 ALA B O 1
ATOM 1829 N N . TRP B 1 115 ? -8.117 -4.809 5.312 1 77.69 115 TRP B N 1
ATOM 1830 C CA . TRP B 1 115 ? -8.57 -3.756 6.215 1 77.69 115 TRP B CA 1
ATOM 1831 C C . TRP B 1 115 ? -9.836 -4.184 6.961 1 77.69 115 TRP B C 1
ATOM 1833 O O . TRP B 1 115 ? -10.711 -4.824 6.387 1 77.69 115 TRP B O 1
ATOM 1843 N N . ASP B 1 116 ? -9.797 -4.184 8.312 1 68.75 116 ASP B N 1
ATOM 1844 C CA . ASP B 1 116 ? -10.93 -4.566 9.148 1 68.75 116 ASP B CA 1
ATOM 1845 C C . ASP B 1 116 ? -12.008 -3.477 9.148 1 68.75 116 ASP B C 1
ATOM 1847 O O . ASP B 1 116 ? -11.703 -2.303 8.922 1 68.75 116 ASP B O 1
#

Solvent-accessible surface area (backbone atoms only — not comparable to full-atom values): 13548 Å² total; per-residue (Å²): 132,88,78,72,77,74,76,75,73,76,72,71,70,74,71,74,71,73,70,37,57,49,53,46,51,59,43,73,51,85,73,64,71,67,37,67,48,77,47,77,33,75,40,97,52,94,50,56,49,42,34,35,32,38,36,42,94,96,50,66,66,36,59,45,34,39,37,35,36,91,77,63,45,77,47,67,30,90,98,47,50,71,87,38,45,42,74,52,49,75,44,44,57,54,21,33,39,34,39,42,60,32,47,80,88,67,57,33,35,31,27,39,32,38,66,111,134,86,76,73,76,76,75,74,73,74,72,73,70,72,69,75,70,71,67,40,59,48,55,47,50,60,44,71,52,84,72,66,72,66,37,67,49,77,48,76,34,76,40,97,52,94,52,55,50,41,35,36,31,39,35,42,94,96,51,65,68,37,60,46,32,38,36,34,36,92,78,64,46,75,48,68,29,90,96,48,50,71,87,39,45,43,75,50,50,75,42,42,58,53,22,34,40,33,39,42,61,32,48,82,87,66,58,36,35,32,29,41,34,42,68,116

InterPro domains:
  IPR007110 Immunoglobulin-like domain [PS50835] (5-116)
  IPR013106 Immunoglobulin V-set domain [PF07686] (28-114)
  IPR013106 Immunoglobulin V-set domain [SM00406] (36-114)
  IPR013783 Immunoglobulin-like fold [G3DSA:2.60.40.10] (19-116)
  IPR036179 Immunoglobulin-like domain superfamily [SSF48726] (28-115)
  IPR051117 T cell receptor gamma variable/constant region [PTHR19256] (1-116)

Near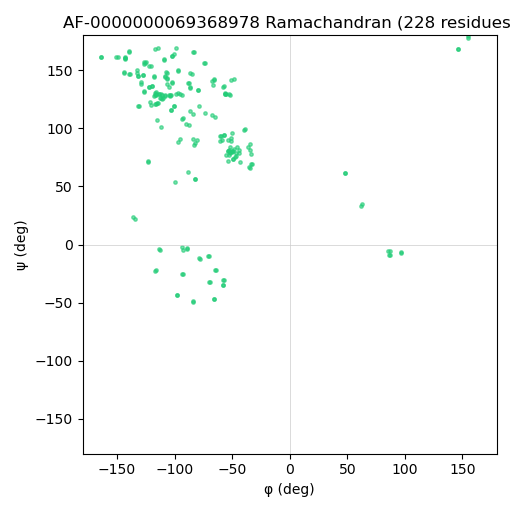est PDB structures (foldseek):
  7llj-assembly1_K  TM=8.684E-01  e=1.535E-08  Homo sapiens
  6d7g-assembly1_E  TM=8.922E-01  e=5.730E-08  Homo sapiens
  8jbv-assembly1_N  TM=8.928E-01  e=6.395E-08  Homo sapiens
  8jcb-assembly1_n  TM=8.928E-01  e=7.539E-08  Homo sapiens
  4lfh-assembly1_G  TM=9.056E-01  e=1.305E-07  Homo sapiens

Radius of gyration: 22.34 Å; Cα contacts (8 Å, |Δi|>4): 479; chains: 2; bounding box: 86×63×55 Å

Secondary structure (DSSP, 8-state):
------------------------EEEEE-PPTT--EEEEE---S--SEEEEEEE-TTS--EEEEEEEGGGTEEEEPTT--TTTEEEE-SSTTSEEEEE-S--GGG-EEEEEE---/------------------------EEEEE-PPTT--EEEEE---S--SEEEEEEE-TTS--EEEEEEEGGGTEEEEPTT--TTTEEEE-SSTTSEEEEE-S--GGG-EEEEEE---

Organism: Loxodonta africana (NCBI:txid9785)